Protein 9H3A (pdb70)

Sequence (226 aa):
QEYLNNNQLDCDNTHNSTYGNVCNSVTSCQQSSYLTFKSSSSSPEYNTPSSISSYLLNSTPSSLVAKSNNITDVTTPIITDTMMVTVPVTCSSCSSGGRYQHNATTYNLKKTGETYFSIANNTYQSSLTTCQALMAQNPYDAKNLFAGDDLHVPLRCACPTKKKQSDAGFKYLLTYLVSQGESPDSIAEIFGVDTQSSVLDANELDSKSVVVFYFTPLLVPLKTEPPARLQIAASHHHHHH

Nearest PDB structures (foldseek):
  7au7-assembly1_A  TM=8.595E-01  e=2.938E-20  Medicago truncatula
  7bax-assembly1_A  TM=8.567E-01  e=7.363E-19  Lotus japonicus
  4ebz-assembly1_A  TM=8.020E-01  e=1.952E-11  Arabidopsis thaliana
  6xwe-assembly1_A  TM=8.289E-01  e=8.842E-10  Medicago truncatula
  5ls2-assembly1_A  TM=7.664E-01  e=4.290E-10  Lotus japonicus

B-factor: mean 32.07, std 10.49, range [16.73, 117.47]

Organism: Lotus japonicus (NCBI:txid34305)

Structure (mmCIF, N/CA/C/O backbone):
data_9H3A
#
_entry.id   9H3A
#
_cell.length_a   80.750
_cell.length_b   45.550
_cell.length_c   75.560
_cell.angle_alpha   90.000
_cell.angle_beta   102.261
_cell.angle_gamma   90.000
#
_symmetry.space_group_name_H-M   'C 1 2 1'
#
loop_
_entity.id
_entity.type
_entity.pdbx_description
1 polymer 'LysM type receptor kinase'
2 branched 2-acetamido-2-deoxy-beta-D-glucopyranose-(1-4)-2-acetamido-2-deoxy-beta-D-glucopyranose-(1-4)-2-acetamido-2-deoxy-beta-D-glucopyranose-(1-4)-2-acetamido-2-deoxy-beta-D-glucopyranose-(1-4)-2-acetamido-2-deoxy-beta-D-glucopyranose-(1-4)-2-acetamido-2-deoxy-beta-D-glucopyranose-(1-4)-2-acetamido-2-deoxy-beta-D-glucopyranose-(1-4)-2-acetamido-2-deoxy-beta-D-glucopyranose
3 branched 2-acetamido-2-deoxy-beta-D-glucopyranose-(1-4)-2-acetamido-2-deoxy-beta-D-glucopyranose
4 non-polymer GLYCEROL
5 non-polymer 2-acetamido-2-deoxy-beta-D-glucopyranose
6 water water
#
loop_
_atom_site.group_PDB
_atom_site.id
_atom_site.type_symbol
_atom_site.label_atom_id
_atom_site.label_alt_id
_atom_site.label_comp_id
_atom_site.label_asym_id
_atom_site.label_entity_id
_atom_site.label_seq_id
_atom_site.pdbx_PDB_ins_code
_atom_site.Cartn_x
_atom_site.Cartn_y
_atom_site.Cartn_z
_atom_site.occupancy
_atom_site.B_iso_or_equiv
_atom_site.auth_seq_id
_atom_site.auth_comp_id
_atom_site.auth_asym_id
_atom_site.auth_atom_id
_atom_site.pdbx_PDB_model_num
ATOM 15 N N . GLN A 1 2 ? -10.43274 17.94803 6.45853 1.000 21.71640 34 GLN A N 1
ATOM 16 C CA . GLN A 1 2 ? -9.01866 17.86384 6.81432 1.000 20.17919 34 GLN A CA 1
ATOM 17 C C . GLN A 1 2 ? -8.38963 16.78029 5.96448 1.000 21.28826 34 GLN A C 1
ATOM 18 O O . GLN A 1 2 ? -8.97191 15.75146 5.64023 1.000 23.43894 34 GLN A O 1
ATOM 33 N N . GLU A 1 3 ? -7.09005 16.95532 5.72358 1.000 19.91845 35 GLU A N 1
ATOM 34 C CA . GLU A 1 3 ? -6.32683 15.97345 4.96228 1.000 20.96173 35 GLU A CA 1
ATOM 35 C C . GLU A 1 3 ? -6.25449 14.66189 5.71028 1.000 19.58053 35 GLU A C 1
ATOM 36 O O . GLU A 1 3 ? -6.00889 14.65912 6.90182 1.000 21.80525 35 GLU A O 1
ATOM 48 N N . TYR A 1 4 ? -6.35415 13.54760 5.04127 1.000 19.95055 36 TYR A N 1
ATOM 49 C CA . TYR A 1 4 ? -6.17039 12.22005 5.58576 1.000 19.87907 36 TYR A CA 1
ATOM 50 C C . TYR A 1 4 ? -4.68767 11.92769 5.79520 1.000 19.01421 36 TYR A C 1
ATOM 51 O O . TYR A 1 4 ? -3.86599 12.17365 4.92671 1.000 20.77765 36 TYR A O 1
ATOM 69 N N . LEU A 1 5 ? -4.34947 11.32138 6.94210 1.000 18.90233 37 LEU A N 1
ATOM 70 C CA . LEU A 1 5 ? -2.94952 11.04824 7.22485 1.000 19.25360 37 LEU A CA 1
ATOM 71 C C . LEU A 1 5 ? -2.32679 10.10403 6.23559 1.000 19.47187 37 LEU A C 1
ATOM 72 O O . LEU A 1 5 ? -1.10590 10.18423 6.04542 1.000 20.30261 37 LEU A O 1
ATOM 88 N N . ASN A 1 6 ? -3.10190 9.18960 5.64095 1.000 20.24857 38 ASN A N 1
ATOM 89 C CA . ASN A 1 6 ? -2.61753 8.35687 4.56341 1.000 20.60573 38 ASN A CA 1
ATOM 90 C C . ASN A 1 6 ? -1.36603 7.57419 4.90254 1.000 19.88943 38 ASN A C 1
ATOM 91 O O . ASN A 1 6 ? -0.51579 7.32639 4.05058 1.000 22.05328 38 ASN A O 1
ATOM 102 N N . ASN A 1 7 ? -1.27062 7.10517 6.15351 1.000 19.26212 39 ASN A N 1
ATOM 103 C CA . ASN A 1 7 ? -0.11128 6.35695 6.67409 1.000 19.93240 39 ASN A CA 1
ATOM 104 C C . ASN A 1 7 ? 1.20872 7.11801 6.72007 1.000 19.48127 39 ASN A C 1
ATOM 105 O O . ASN A 1 7 ? 2.27394 6.50140 7.02345 1.000 21.43193 39 ASN A O 1
ATOM 116 N N . ASN A 1 8 ? 1.17471 8.42696 6.52061 1.000 19.82444 40 ASN A N 1
ATOM 117 C CA . ASN A 1 8 ? 2.42518 9.19456 6.65841 1.000 19.83141 40 ASN A CA 1
ATOM 118 C C . ASN A 1 8 ? 2.98635 9.08618 8.09623 1.000 18.66349 40 ASN A C 1
ATOM 119 O O . ASN A 1 8 ? 4.18897 9.28169 8.29258 1.000 21.07239 40 ASN A O 1
ATOM 130 N N . GLN A 1 9 ? 2.11858 8.83816 9.10323 1.000 19.97851 41 GLN A N 1
ATOM 131 C CA . GLN A 1 9 ? 2.58838 8.77934 10.46463 1.000 19.67821 41 GLN A CA 1
ATOM 132 C C . GLN A 1 9 ? 3.36592 7.51977 10.77184 1.000 20.08103 41 GLN A C 1
ATOM 133 O O . GLN A 1 9 ? 3.89253 7.39903 11.87493 1.000 20.60801 41 GLN A O 1
ATOM 147 N N . LEU A 1 10 ? 3.46844 6.55130 9.86829 1.000 20.10990 42 LEU A N 1
ATOM 148 C CA . LEU A 1 10 ? 4.26301 5.35692 10.14876 1.000 20.79201 42 LEU A CA 1
ATOM 149 C C . LEU A 1 10 ? 5.75708 5.53646 9.87063 1.000 22.65323 42 LEU A C 1
ATOM 150 O O . LEU A 1 10 ? 6.54940 4.63294 10.20456 1.000 22.97081 42 LEU A O 1
ATOM 166 N N . ASP A 1 11 ? 6.12161 6.62763 9.20853 1.000 22.18472 43 ASP A N 1
ATOM 167 C CA . ASP A 1 11 ? 7.52088 6.83535 8.83213 1.000 22.56756 43 ASP A CA 1
ATOM 168 C C . ASP A 1 11 ? 7.90694 8.12776 9.50219 1.000 22.57469 43 ASP A C 1
ATOM 169 O O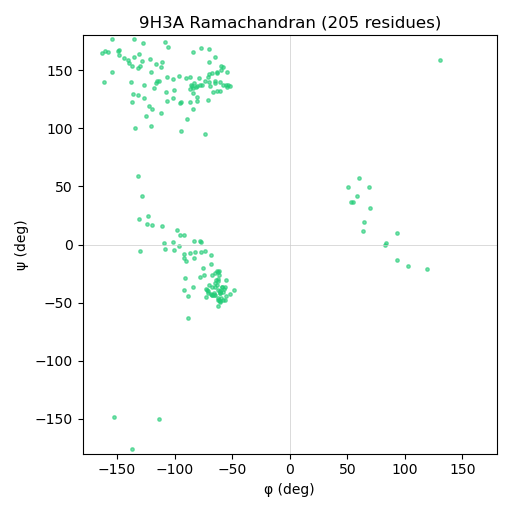 . ASP A 1 11 ? 7.47603 9.21440 9.10168 1.000 22.63344 43 ASP A O 1
ATOM 178 N N . CYS A 1 12 ? 8.64380 8.01779 10.62206 1.000 22.00971 44 CYS A N 1
ATOM 179 C CA . CYS A 1 12 ? 8.81021 9.22458 11.37866 1.000 23.01052 44 CYS A CA 1
ATOM 180 C C . CYS A 1 12 ? 9.83089 10.17723 10.82402 1.000 23.31785 44 CYS A C 1
ATOM 181 O O . CYS A 1 12 ? 9.97380 11.28027 11.34619 1.000 25.39396 44 CYS A O 1
ATOM 188 N N . ASP A 1 13 ? 10.42465 9.85082 9.68574 1.000 23.72999 45 ASP A N 1
ATOM 189 C CA . ASP A 1 13 ? 11.23566 10.80856 8.94168 1.000 25.09846 45 ASP A CA 1
ATOM 190 C C . ASP A 1 13 ? 10.43400 11.56836 7.91579 1.000 23.36935 45 ASP A C 1
ATOM 191 O O . ASP A 1 13 ? 10.92195 12.55553 7.35291 1.000 25.99706 45 ASP A O 1
ATOM 200 N N . ASN A 1 14 ? 9.17736 11.16202 7.71262 1.000 21.57968 46 ASN A N 1
ATOM 201 C CA . ASN A 1 14 ? 8.25366 11.86956 6.83927 1.000 20.47267 46 ASN A CA 1
ATOM 202 C C . ASN A 1 14 ? 7.79325 13.15551 7.48739 1.000 20.61863 46 ASN A C 1
ATOM 203 O O . ASN A 1 14 ? 7.56693 13.19906 8.69529 1.000 20.96451 46 ASN A O 1
ATOM 214 N N . THR A 1 15 ? 7.66750 14.21782 6.71948 1.000 21.29320 47 THR A N 1
ATOM 215 C CA . THR A 1 15 ? 7.35805 15.56236 7.15340 1.000 21.95795 47 THR A CA 1
ATOM 216 C C . THR A 1 15 ? 6.10392 16.08816 6.43877 1.000 20.54701 47 THR A C 1
ATOM 217 O O . THR A 1 15 ? 5.90291 17.30655 6.38226 1.000 22.49643 47 THR A O 1
ATOM 228 N N . HIS A 1 16 ? 5.23115 15.20857 5.96925 1.000 20.85720 48 HIS A N 1
ATOM 229 C CA . HIS A 1 16 ? 4.00249 15.66027 5.38572 1.000 20.75507 48 HIS A CA 1
ATOM 230 C C . HIS A 1 16 ? 3.18536 16.50335 6.36736 1.000 19.81864 48 HIS A C 1
ATOM 231 O O . HIS A 1 16 ? 3.13313 16.22014 7.57532 1.000 19.98062 48 HIS A O 1
ATOM 245 N N . ASN A 1 17 ? 2.62322 17.59420 5.87901 1.000 22.34618 49 ASN A N 1
ATOM 246 C CA . ASN A 1 17 ? 1.96096 18.56882 6.73560 1.000 22.44029 49 ASN A CA 1
ATOM 247 C C . ASN A 1 17 ? 0.86519 17.96435 7.59473 1.000 20.02815 49 ASN A C 1
ATOM 248 O O . ASN A 1 17 ? 0.66831 18.38011 8.74973 1.000 21.10777 49 ASN A O 1
ATOM 258 N N . SER A 1 18 ? 0.20691 16.92701 7.11491 1.000 20.34324 50 SER A N 1
ATOM 259 C CA . SER A 1 18 ? -0.88941 16.33476 7.86323 1.000 19.65261 50 SER A CA 1
ATOM 260 C C . SER A 1 18 ? -0.41876 15.75261 9.16049 1.000 18.02523 50 SER A C 1
ATOM 261 O O . SER A 1 18 ? -1.15961 15.72033 10.15046 1.000 19.98214 50 SER A O 1
ATOM 269 N N . THR A 1 19 ? 0.81017 15.27855 9.20679 1.000 18.95494 51 THR A N 1
ATOM 270 C CA . THR A 1 19 ? 1.31060 14.64598 10.40371 1.000 19.01257 51 THR A CA 1
ATOM 271 C C . THR A 1 19 ? 1.49845 15.59284 11.55933 1.000 19.48041 51 THR A C 1
ATOM 272 O O . THR A 1 19 ? 1.58659 15.16647 12.72159 1.000 20.61307 51 THR A O 1
ATOM 283 N N . TYR A 1 20 ? 1.52284 16.88778 11.30405 1.000 19.74766 52 TYR A N 1
ATOM 284 C CA . TYR A 1 20 ? 1.70606 17.83934 12.38552 1.000 20.63124 52 TYR A CA 1
ATOM 285 C C . TYR A 1 20 ? 0.38591 18.22109 13.06661 1.000 19.12570 52 TYR A C 1
ATOM 286 O O . TYR A 1 20 ? 0.45333 18.93693 14.07026 1.000 21.34149 52 TYR A O 1
ATOM 304 N N . GLY A 1 21 ? -0.74235 17.78085 12.50631 1.000 20.02566 53 GLY A N 1
ATOM 305 C CA . GLY A 1 21 ? -2.06237 17.95614 13.08358 1.000 19.92648 53 GLY A CA 1
ATOM 306 C C . GLY A 1 21 ? -3.04825 18.50295 12.09546 1.000 19.66007 53 GLY A C 1
ATOM 307 O O . GLY A 1 21 ? -2.71059 19.04877 11.03878 1.000 21.21234 53 GLY A O 1
ATOM 311 N N . ASN A 1 22 ? -4.31283 18.29316 12.38917 1.000 19.91200 54 ASN A N 1
ATOM 312 C CA . ASN A 1 22 ? -5.36659 18.97764 11.66238 1.000 21.09799 54 ASN A CA 1
ATOM 313 C C . ASN A 1 22 ? -5.14265 20.48557 11.71460 1.000 22.10734 54 ASN A C 1
ATOM 314 O O . ASN A 1 22 ? -4.57336 21.01786 12.66799 1.000 22.36837 54 ASN A O 1
ATOM 325 N N . VAL A 1 23 ? -5.56840 21.16131 10.65797 1.000 21.77820 55 VAL A N 1
ATOM 326 C CA . VAL A 1 23 ? -5.29980 22.58417 10.49640 1.000 24.17638 55 VAL A CA 1
ATOM 327 C C . VAL A 1 23 ? -6.44815 23.37182 11.12978 1.000 22.55883 55 VAL A C 1
ATOM 328 O O . VAL A 1 23 ? -7.64692 23.03061 10.97262 1.000 22.64491 55 VAL A O 1
ATOM 341 N N . CYS A 1 24 ? -6.10942 24.48908 11.73860 1.000 25.24610 56 CYS A N 1
ATOM 342 C CA . CYS A 1 24 ? -7.12002 25.38493 12.30571 1.000 26.86692 56 CYS A CA 1
ATOM 343 C C . CYS A 1 24 ? -7.84393 26.13092 11.18240 1.000 28.34191 56 CYS A C 1
ATOM 344 O O . CYS A 1 24 ? -7.36114 27.15817 10.69338 1.000 32.41483 56 CYS A O 1
ATOM 351 N N . ASN A 1 25 ? -8.99439 25.59988 10.74297 1.000 27.09745 57 ASN A N 1
ATOM 352 C CA . ASN A 1 25 ? -9.70433 26.17485 9.60001 1.000 26.35889 57 ASN A CA 1
ATOM 353 C C . ASN A 1 25 ? -11.14172 26.54692 9.92450 1.000 25.41633 57 ASN A C 1
ATOM 354 O O . ASN A 1 25 ? -11.95331 26.76449 9.01253 1.000 28.60491 57 ASN A O 1
ATOM 365 N N . SER A 1 26 ? -11.45967 26.66029 11.20497 1.000 25.87516 58 SER A N 1
ATOM 366 C CA . SER A 1 26 ? -12.78858 27.04583 11.63793 1.000 27.93150 58 SER A CA 1
ATOM 367 C C . SER A 1 26 ? -12.66798 27.72952 13.00477 1.000 28.41571 58 SER A C 1
ATOM 368 O O . SER A 1 26 ? -11.65085 28.37315 13.29724 1.000 28.38895 58 SER A O 1
ATOM 376 N N . VAL A 1 27 ? -13.70141 27.56857 13.83084 1.000 29.50601 59 VAL A N 1
ATOM 377 C CA . VAL A 1 27 ? -13.76650 28.20769 15.13856 1.000 29.36611 59 VAL A CA 1
ATOM 378 C C . VAL A 1 27 ? -12.56607 27.80355 16.00961 1.000 30.19391 59 VAL A C 1
ATOM 379 O O . VAL A 1 27 ? -11.95946 26.73104 15.84434 1.000 30.13601 59 VAL A O 1
ATOM 392 N N . THR A 1 28 ? -12.20795 28.68604 16.93422 1.000 30.63930 60 THR A N 1
ATOM 393 C CA . THR A 1 28 ? -10.95650 28.44509 17.66422 1.000 31.59163 60 THR A CA 1
ATOM 394 C C . THR A 1 28 ? -11.08365 27.34739 18.71705 1.000 30.35386 60 THR A C 1
ATOM 395 O O . THR A 1 28 ? -10.06911 26.77714 19.15186 1.000 30.34642 60 THR A O 1
ATOM 406 N N . SER A 1 29 ? -12.29928 27.03485 19.16134 1.000 29.94297 61 SER A N 1
ATOM 407 C CA . SER A 1 29 ? -12.47358 25.98514 20.14213 1.000 29.08455 61 SER A CA 1
ATOM 408 C C . SER A 1 29 ? -13.87514 25.39931 20.02858 1.000 28.53425 61 SER A C 1
ATOM 409 O O . SER A 1 29 ? -14.81338 26.07985 19.61578 1.000 29.74326 61 SER A O 1
ATOM 417 N N . CYS A 1 30 ? -13.97730 24.11022 20.32738 1.000 25.77077 62 CYS A N 1
ATOM 418 C CA . CYS A 1 30 ? -15.26026 23.42770 20.25640 1.000 25.95800 62 CYS A CA 1
ATOM 419 C C . CYS A 1 30 ? -15.23411 22.15930 21.07671 1.000 24.77003 62 CYS A C 1
ATOM 420 O O . CYS A 1 30 ? -14.16632 21.67609 21.50955 1.000 25.41874 62 CYS A O 1
ATOM 427 N N . GLN A 1 31 ? -16.44042 21.63079 21.28651 1.000 25.55428 63 GLN A N 1
ATOM 428 C CA A GLN A 1 31 ? -16.58600 20.26480 21.74231 0.554 24.31816 63 GLN A CA 1
ATOM 429 C CA B GLN A 1 31 ? -16.56990 20.26326 21.75748 0.446 25.70076 63 GLN A CA 1
ATOM 430 C C . GLN A 1 31 ? -16.20935 19.30058 20.63634 1.000 24.33011 63 GLN A C 1
ATOM 431 O O . GLN A 1 31 ? -16.62200 19.48332 19.48679 1.000 24.88201 63 GLN A O 1
ATOM 458 N N . SER A 1 32 ? -15.45482 18.26323 20.97808 1.000 23.58502 64 SER A N 1
ATOM 459 C CA A SER A 1 32 ? -15.10390 17.20853 20.05260 0.648 23.02802 64 SER A CA 1
ATOM 460 C CA B SER A 1 32 ? -15.11486 17.20340 20.04243 0.352 22.75784 64 SER A CA 1
ATOM 461 C C . SER A 1 32 ? -15.10486 15.87631 20.78896 1.000 23.09165 64 SER A C 1
ATOM 462 O O . SER A 1 32 ? -15.40448 15.78776 21.99659 1.000 21.71014 64 SER A O 1
ATOM 477 N N . TYR A 1 33 ? -14.76525 14.83811 20.09659 1.000 22.81422 65 TYR A N 1
ATOM 478 C CA . TYR A 1 33 ? -14.66435 13.49109 20.61552 1.000 22.50472 65 TYR A CA 1
ATOM 479 C C . TYR A 1 33 ? -13.44864 12.75574 20.10846 1.000 19.88931 65 TYR A C 1
ATOM 480 O O . TYR A 1 33 ? -13.15004 12.82573 18.90746 1.000 21.60347 65 TYR A O 1
ATOM 498 N N . LEU A 1 34 ? -12.81381 12.00792 20.96966 1.000 20.41339 66 LEU A N 1
ATOM 499 C CA . LEU A 1 34 ? -11.85511 10.97591 20.59295 1.000 19.57599 66 LEU A CA 1
ATOM 500 C C . LEU A 1 34 ? -12.49171 9.61540 20.77646 1.000 19.15215 66 LEU A C 1
ATOM 501 O O . LEU A 1 34 ? -13.60105 9.46889 21.33507 1.000 21.47997 66 LEU A O 1
ATOM 517 N N . THR A 1 35 ? -11.81891 8.59908 20.28912 1.000 20.60652 67 THR A N 1
ATOM 518 C CA . THR A 1 35 ? -12.14887 7.21468 20.57438 1.000 20.47617 67 THR A CA 1
ATOM 519 C C . THR A 1 35 ? -10.89495 6.50667 21.05168 1.000 19.96391 67 THR A C 1
ATOM 520 O O . THR A 1 35 ? -9.76470 6.91719 20.77727 1.000 21.19516 67 THR A O 1
ATOM 531 N N . PHE A 1 36 ? -11.09330 5.40160 21.77992 1.000 21.11023 68 PHE A N 1
ATOM 532 C CA . PHE A 1 36 ? -9.99345 4.71581 22.40466 1.000 21.47438 68 PHE A CA 1
ATOM 533 C C . PHE A 1 36 ? -10.43953 3.31884 22.74277 1.000 21.61146 68 PHE A C 1
ATOM 534 O O . PHE A 1 36 ? -11.54841 3.16123 23.25057 1.000 22.52316 68 PHE A O 1
ATOM 551 N N . LYS A 1 37 ? -9.58300 2.32719 22.55726 1.000 22.44520 69 LYS A N 1
ATOM 552 C CA . LYS A 1 37 ? -9.91115 0.94107 22.89632 1.000 22.74308 69 LYS A CA 1
ATOM 553 C C . LYS A 1 37 ? -9.37667 0.61899 24.29110 1.000 22.05356 69 LYS A C 1
ATOM 554 O O . LYS A 1 37 ? -8.19696 0.76220 24.53997 1.000 21.76866 69 LYS A O 1
ATOM 573 N N . SER A 1 38 ? -10.25528 0.20752 25.20362 1.000 22.15758 70 SER A N 1
ATOM 574 C CA A SER A 1 38 ? -9.82127 -0.18140 26.53158 0.049 21.38686 70 SER A CA 1
ATOM 575 C CA B SER A 1 38 ? -9.80666 -0.16244 26.52622 0.951 21.85485 70 SER A CA 1
ATOM 576 C C . SER A 1 38 ? -8.64567 -1.14157 26.42577 1.000 21.55637 70 SER A C 1
ATOM 577 O O . SER A 1 38 ? -8.68285 -2.11736 25.67673 1.000 24.59091 70 SER A O 1
ATOM 592 N N . SER A 1 39 ? -7.63929 -0.90912 27.25191 1.000 23.72618 71 SER A N 1
ATOM 593 C CA . SER A 1 39 ? -6.45981 -1.73483 27.30613 1.000 27.13376 71 SER A CA 1
ATOM 594 C C . SER A 1 39 ? -6.20119 -2.04096 28.76207 1.000 28.11065 71 SER A C 1
ATOM 595 O O . SER A 1 39 ? -6.07774 -1.13741 29.59131 1.000 26.77263 71 SER A O 1
ATOM 603 N N . SER A 1 40 ? -6.03719 -3.31158 29.03701 1.000 30.90552 72 SER A N 1
ATOM 604 C CA A SER A 1 40 ? -5.78483 -3.76954 30.39160 0.560 31.02646 72 SER A CA 1
ATOM 605 C CA B SER A 1 40 ? -5.78628 -3.76854 30.39585 0.440 31.28826 72 SER A CA 1
ATOM 606 C C . SER A 1 40 ? -4.30726 -4.06272 30.59943 1.000 31.81909 72 SER A C 1
ATOM 607 O O . SER A 1 40 ? -3.63664 -4.57366 29.69578 1.000 33.39449 72 SER A O 1
ATOM 620 N N . PRO A 1 41 ? -3.76087 -3.78167 31.77908 1.000 30.02045 73 PRO A N 1
ATOM 621 C CA . PRO A 1 41 ? -4.44757 -3.25756 32.97277 1.000 30.60041 73 PRO A CA 1
ATOM 622 C C . PRO A 1 41 ? -4.37161 -1.74669 33.14974 1.000 29.28809 73 PRO A C 1
ATOM 623 O O . PRO A 1 41 ? -4.93288 -1.19714 34.12736 1.000 30.03718 73 PRO A O 1
ATOM 634 N N . GLU A 1 42 ? -3.68819 -1.04896 32.23559 1.000 27.62475 74 GLU A N 1
ATOM 635 C CA . GLU A 1 42 ? -3.33733 0.34875 32.47265 1.000 25.23619 74 GLU A CA 1
ATOM 636 C C . GLU A 1 42 ? -4.43522 1.32649 32.12539 1.000 23.19891 74 GLU A C 1
ATOM 637 O O . GLU A 1 42 ? -4.49098 2.42255 32.67731 1.000 24.11342 74 GLU A O 1
ATOM 649 N N . TYR A 1 43 ? -5.18811 1.05739 31.07003 1.000 23.27192 75 TYR A N 1
ATOM 650 C CA . TYR A 1 43 ? -6.12419 2.03505 30.49867 1.000 22.15755 75 TYR A CA 1
ATOM 651 C C . TYR A 1 43 ? -7.48986 1.39665 30.25900 1.000 21.93845 75 TYR A C 1
ATOM 652 O O . TYR A 1 43 ? -7.97950 1.40627 29.14063 1.000 23.52409 75 TYR A O 1
ATOM 670 N N . ASN A 1 44 ? -8.10582 0.88148 31.32866 1.000 22.71625 76 ASN A N 1
ATOM 671 C CA . ASN A 1 44 ? -9.35936 0.14615 31.21249 1.000 21.89761 76 ASN A CA 1
ATOM 672 C C . ASN A 1 44 ? -10.41954 0.61791 32.18726 1.000 21.63855 76 ASN A C 1
ATOM 673 O O . ASN A 1 44 ? -11.38725 -0.11927 32.40378 1.000 24.69560 76 ASN A O 1
ATOM 684 N N . THR A 1 45 ? -10.29363 1.84187 32.68630 1.000 23.43194 77 THR A N 1
ATOM 685 C CA . THR A 1 45 ? -11.35860 2.44917 33.48409 1.000 22.52170 77 THR A CA 1
ATOM 686 C C . THR A 1 45 ? -11.57492 3.89279 33.03056 1.000 22.55499 77 THR A C 1
ATOM 687 O O . THR A 1 45 ? -10.71236 4.48115 32.37431 1.000 22.37909 77 THR A O 1
ATOM 698 N N . PRO A 1 46 ? -12.71328 4.49450 33.35374 1.000 22.12226 78 PRO A N 1
ATOM 699 C CA . PRO A 1 46 ? -12.89650 5.92287 33.00084 1.000 22.04517 78 PRO A CA 1
ATOM 700 C C . PRO A 1 46 ? -11.80417 6.81613 33.56506 1.000 21.18332 78 PRO A C 1
ATOM 701 O O . PRO A 1 46 ? -11.34884 7.74306 32.89004 1.000 21.56027 78 PRO A O 1
ATOM 712 N N . SER A 1 47 ? -11.32569 6.51034 34.76283 1.000 21.98337 79 SER A N 1
ATOM 713 C CA . SER A 1 47 ? -10.23231 7.26167 35.40098 1.000 23.63347 79 SER A CA 1
ATOM 714 C C . SER A 1 47 ? -8.93933 7.18126 34.59201 1.000 22.75100 79 SER A C 1
ATOM 715 O O . SER A 1 47 ? -8.28332 8.20157 34.34765 1.000 22.65307 79 SER A O 1
ATOM 723 N N . SER A 1 48 ? -8.52365 5.97821 34.27607 1.000 21.39463 80 SER A N 1
ATOM 724 C CA . SER A 1 48 ? -7.20793 5.81950 33.61929 1.000 21.72790 80 SER A CA 1
ATOM 725 C C . SER A 1 48 ? -7.23775 6.27669 32.17291 1.000 20.85763 80 SER A C 1
ATOM 726 O O . SER A 1 48 ? -6.24088 6.87285 31.72255 1.000 21.83473 80 SER A O 1
ATOM 734 N N . ILE A 1 49 ? -8.33939 6.00317 31.46836 1.000 21.22398 81 ILE A N 1
ATOM 735 C CA . ILE A 1 49 ? -8.46880 6.52029 30.10674 1.000 20.40807 81 ILE A CA 1
ATOM 736 C C . ILE A 1 49 ? -8.52389 8.03972 30.11449 1.000 21.78866 81 ILE A C 1
ATOM 737 O O . ILE A 1 49 ? -7.87611 8.72419 29.30004 1.000 21.85331 81 ILE A O 1
ATOM 753 N N . SER A 1 50 ? -9.28707 8.62586 31.05207 1.000 21.92365 82 SER A N 1
ATOM 754 C CA A SER A 1 50 ? -9.34219 10.07843 31.10020 0.148 21.15258 82 SER A CA 1
ATOM 755 C CA B SER A 1 50 ? -9.34470 10.07396 31.10621 0.852 21.48141 82 SER A CA 1
ATOM 756 C C . SER A 1 50 ? -7.98146 10.67438 31.45212 1.000 21.41058 82 SER A C 1
ATOM 757 O O . SER A 1 50 ? -7.67962 11.79499 31.04591 1.000 22.91014 82 SER A O 1
ATOM 772 N N . TYR A 1 51 ? -7.20869 10.00815 32.32534 1.000 21.98722 83 TYR A N 1
ATOM 773 C CA . TYR A 1 51 ? -5.88298 10.47931 32.64673 1.000 22.20595 83 TYR A CA 1
ATOM 774 C C . TYR A 1 51 ? -4.99607 10.50731 31.40920 1.000 21.91732 83 TYR A C 1
ATOM 775 O O . TYR A 1 51 ? -4.26916 11.49033 31.17374 1.000 24.27834 83 TYR A O 1
ATOM 793 N N . LEU A 1 52 ? -5.02086 9.40808 30.65129 1.000 20.76393 84 LEU A N 1
ATOM 794 C CA . LEU A 1 52 ? -4.17544 9.33927 29.46411 1.000 19.72903 84 LEU A CA 1
ATOM 795 C C . LEU A 1 52 ? -4.51301 10.42727 28.44915 1.000 20.68523 84 LEU A C 1
ATOM 796 O O . LEU A 1 52 ? -3.60252 11.07499 27.89184 1.000 22.54859 84 LEU A O 1
ATOM 812 N N . LEU A 1 53 ? -5.80715 10.67324 28.25717 1.000 21.19789 85 LEU A N 1
ATOM 813 C CA . LEU A 1 53 ? -6.31611 11.52551 27.17338 1.000 20.48866 85 LEU A CA 1
ATOM 814 C C . LEU A 1 53 ? -6.66953 12.93404 27.62356 1.000 22.58256 85 LEU A C 1
ATOM 815 O O . LEU A 1 53 ? -7.14296 13.74820 26.82094 1.000 22.23619 85 LEU A O 1
ATOM 831 N N . ASN A 1 54 ? -6.57036 13.19355 28.92615 1.000 21.70686 86 ASN A N 1
ATOM 832 C CA . ASN A 1 54 ? -6.90079 14.48201 29.49273 1.000 21.93362 86 ASN A CA 1
ATOM 833 C C . ASN A 1 54 ? -8.36750 14.83342 29.22934 1.000 24.12502 86 ASN A C 1
ATOM 834 O O . ASN A 1 54 ? -8.68562 15.89739 28.68737 1.000 26.27909 86 ASN A O 1
ATOM 845 N N . SER A 1 55 ? -9.26082 13.94715 29.68448 1.000 23.76295 87 SER A N 1
ATOM 846 C CA . SER A 1 55 ? -10.70724 14.17766 29.67758 1.000 23.38691 87 SER A CA 1
ATOM 847 C C . SER A 1 55 ? -11.11307 14.25991 31.14476 1.000 24.39573 87 SER A C 1
ATOM 848 O O . SER A 1 55 ? -10.31718 14.70542 31.98488 1.000 27.14706 87 SER A O 1
ATOM 856 N N . THR A 1 56 ? -12.33309 13.86441 31.44048 1.000 23.66805 88 THR A N 1
ATOM 857 C CA . THR A 1 56 ? -12.72821 13.64618 32.83765 1.000 25.88965 88 THR A CA 1
ATOM 858 C C . THR A 1 56 ? -13.42935 12.30055 32.93222 1.000 24.97561 88 THR A C 1
ATOM 859 O O . THR A 1 56 ? -14.09863 11.89606 31.98003 1.000 25.97050 88 THR A O 1
ATOM 870 N N . PRO A 1 57 ? -13.37705 11.62815 34.08784 1.000 24.62366 89 PRO A N 1
ATOM 871 C CA . PRO A 1 57 ? -14.07690 10.34381 34.20067 1.000 25.37178 89 PRO A CA 1
ATOM 872 C C . PRO A 1 57 ? -15.57829 10.49293 34.04034 1.000 25.39154 89 PRO A C 1
ATOM 873 O O . PRO A 1 57 ? -16.22138 9.61231 33.43358 1.000 25.28300 89 PRO A O 1
ATOM 884 N N . SER A 1 58 ? -16.13668 11.61611 34.51686 1.000 26.44958 90 SER A N 1
ATOM 885 C CA A SER A 1 58 ? -17.56656 11.82187 34.39961 0.355 26.51217 90 SER A CA 1
ATOM 886 C CA B SER A 1 58 ? -17.57035 11.81957 34.39636 0.645 27.22068 90 SER A CA 1
ATOM 887 C C . SER A 1 58 ? -17.98147 11.94136 32.93401 1.000 25.31731 90 SER A C 1
ATOM 888 O O . SER A 1 58 ? -19.03100 11.40109 32.51818 1.000 28.32769 90 SER A O 1
ATOM 901 N N . LEU A 1 59 ? -17.16513 12.64136 32.10581 1.000 24.67940 91 LEU A N 1
ATOM 902 C CA . LEU A 1 59 ? -17.54896 12.82195 30.71312 1.000 24.74559 91 LEU A CA 1
ATOM 903 C C . LEU A 1 59 ? -17.42222 11.49457 29.96333 1.000 23.89631 91 LEU A C 1
ATOM 904 O O . LEU A 1 59 ? -18.27918 11.15397 29.12365 1.000 25.53560 91 LEU A O 1
ATOM 920 N N . VAL A 1 60 ? -16.37010 10.73727 30.25417 1.000 23.64762 92 VAL A N 1
ATOM 921 C CA . VAL A 1 60 ? -16.22255 9.39839 29.68147 1.000 24.39999 92 VAL A CA 1
ATOM 922 C C 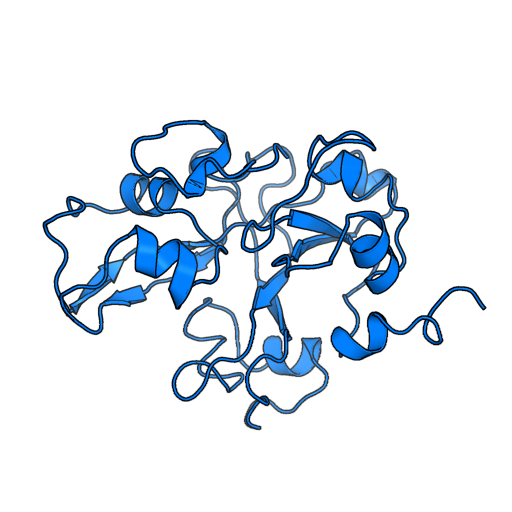. VAL A 1 60 ? -17.40161 8.53124 30.07567 1.000 24.99869 92 VAL A C 1
ATOM 923 O O . VAL A 1 60 ? -17.95179 7.76721 29.26801 1.000 25.96761 92 VAL A O 1
ATOM 936 N N . ALA A 1 61 ? -17.75170 8.57455 31.35701 1.000 24.61025 93 ALA A N 1
ATOM 937 C CA . ALA A 1 61 ? -18.82533 7.71823 31.85064 1.000 25.41660 93 ALA A CA 1
ATOM 938 C C . ALA A 1 61 ? -20.14102 8.05340 31.16247 1.000 27.05489 93 ALA A C 1
ATOM 939 O O . ALA A 1 61 ? -20.82103 7.16330 30.67088 1.000 27.80828 93 ALA A O 1
ATOM 946 N N . LYS A 1 62 ? -20.46274 9.33024 31.05426 1.000 27.70381 94 LYS A N 1
ATOM 947 C CA . LYS A 1 62 ? -21.71339 9.73936 30.41295 1.000 29.21317 94 LYS A CA 1
ATOM 948 C C . LYS A 1 62 ? -21.74767 9.41598 28.93659 1.000 27.29422 94 LYS A C 1
AT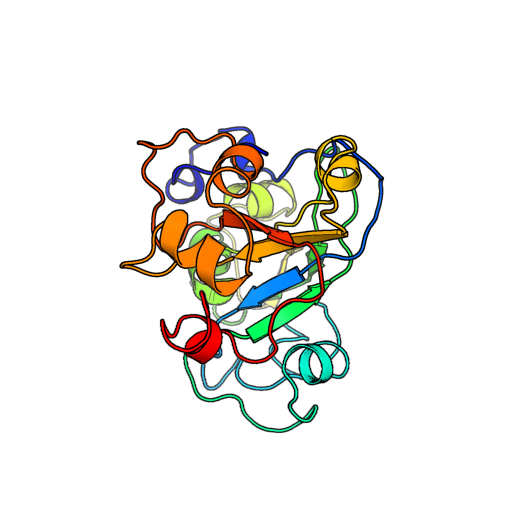OM 949 O O . LYS A 1 62 ? -22.77186 8.96799 28.43214 1.000 29.16223 94 LYS A O 1
ATOM 968 N N . SER A 1 63 ? -20.62365 9.64547 28.23294 1.000 26.77287 95 SER A N 1
ATOM 969 C CA . SER A 1 63 ? -20.58771 9.42125 26.80591 1.000 25.05259 95 SER A CA 1
ATOM 970 C C . SER A 1 63 ? -20.78174 7.95740 26.47254 1.000 25.45769 95 SER A C 1
ATOM 971 O O . SER A 1 63 ? -21.22846 7.66182 25.34467 1.000 27.57185 95 SER A O 1
ATOM 979 N N . ASN A 1 64 ? -20.46496 7.05242 27.41015 1.000 25.01354 96 ASN A N 1
ATOM 980 C CA . ASN A 1 64 ? -20.53489 5.61217 27.20621 1.000 25.26496 96 ASN A CA 1
ATOM 981 C C . ASN A 1 64 ? -21.64706 4.93441 27.96472 1.000 26.11234 96 ASN A C 1
ATOM 982 O O . ASN A 1 64 ? -21.75827 3.69726 27.91022 1.000 26.52573 96 ASN A O 1
ATOM 993 N N . ASN A 1 65 ? -22.42260 5.71006 28.69288 1.000 27.37231 97 ASN A N 1
ATOM 994 C CA . ASN A 1 65 ? -23.53424 5.16897 29.48796 1.000 28.38298 97 ASN A CA 1
ATOM 995 C C . ASN A 1 65 ? -23.06630 4.12092 30.50362 1.000 27.46055 97 ASN A C 1
ATOM 996 O O . ASN A 1 65 ? -23.67438 3.05969 30.65675 1.000 27.69106 97 ASN A O 1
ATOM 1005 N N . ILE A 1 66 ? -21.92042 4.40281 31.16210 1.000 24.97195 98 ILE A N 1
ATOM 1006 C CA . ILE A 1 66 ? -21.37668 3.53618 32.19199 1.000 26.28875 98 ILE A CA 1
ATOM 1007 C C . ILE A 1 66 ? -21.12527 4.36711 33.44320 1.000 26.76128 98 ILE A C 1
ATOM 1008 O O . ILE A 1 66 ? -21.24329 5.58879 33.43158 1.000 29.31097 98 ILE A O 1
ATOM 1024 N N . THR A 1 67 ? -20.75044 3.70231 34.51933 1.000 27.91804 99 THR A N 1
ATOM 1025 C CA . THR A 1 67 ? -20.38174 4.51209 35.68342 1.000 28.43364 99 THR A CA 1
ATOM 1026 C C . THR A 1 67 ? -18.92399 4.96387 35.58891 1.000 26.15153 99 THR A C 1
ATOM 1027 O O . THR A 1 67 ? -18.11891 4.48428 34.75716 1.000 27.24393 99 THR A O 1
ATOM 1038 N N . ASP A 1 68 ? -18.58829 5.92634 36.42418 1.000 26.11405 100 ASP A N 1
ATOM 1039 C CA . ASP A 1 68 ? -17.23288 6.48709 36.35232 1.000 26.10422 100 ASP A CA 1
ATOM 1040 C C . ASP A 1 68 ? -16.17745 5.59277 36.97458 1.000 25.65853 100 ASP A C 1
ATOM 1041 O O . ASP A 1 68 ? -14.97886 5.94150 36.89799 1.000 26.86040 100 ASP A O 1
ATOM 1050 N N . VAL A 1 69 ? -16.55474 4.40777 37.46561 1.000 25.53655 101 VAL A N 1
ATOM 1051 C CA . VAL A 1 69 ? -15.57570 3.52660 38.07400 1.000 26.23465 101 VAL A CA 1
ATOM 1052 C C . VAL A 1 69 ? -15.59934 2.10321 37.57812 1.000 29.84763 101 VAL A C 1
ATOM 1053 O O . VAL A 1 69 ? -14.66088 1.34398 37.85344 1.000 32.19026 101 VAL A O 1
ATOM 1066 N N . THR A 1 70 ? -16.53644 1.76552 36.75698 1.000 31.36563 102 THR A N 1
ATOM 1067 C CA A THR A 1 70 ? -16.55482 0.35176 36.38166 0.569 32.02068 102 THR A CA 1
ATOM 1068 C CA B THR A 1 70 ? -16.56804 0.35139 36.37520 0.431 32.88420 102 THR A CA 1
ATOM 1069 C C . THR A 1 70 ? -15.51674 0.04675 35.29417 1.000 30.57479 102 THR A C 1
ATOM 1070 O O . THR A 1 70 ? -15.28657 0.86501 34.36692 1.000 29.51658 102 THR A O 1
ATOM 1089 N N . PRO A 1 71 ? -14.86008 -1.10806 35.39699 1.000 31.32806 103 PRO A N 1
ATOM 1090 C CA . PRO A 1 71 ? -13.89600 -1.49930 34.38143 1.000 30.05371 103 PRO A CA 1
ATOM 1091 C C . PRO A 1 71 ? -14.59529 -1.68262 33.05744 1.000 27.61683 103 PRO A C 1
ATOM 1092 O O . PRO A 1 71 ? -15.74752 -2.09201 32.96589 1.000 29.03588 103 PRO A O 1
ATOM 1103 N N . ILE A 1 72 ? -13.84305 -1.39036 32.00565 1.000 25.36301 104 ILE A N 1
ATOM 1104 C CA . ILE A 1 72 ? -14.26096 -1.49211 30.61630 1.000 24.80636 104 ILE A CA 1
ATOM 1105 C C . ILE A 1 72 ? -13.55798 -2.71519 30.03743 1.000 25.16649 104 ILE A C 1
ATOM 1106 O O . ILE A 1 72 ? -12.31598 -2.81222 30.10487 1.000 26.09790 104 ILE A O 1
ATOM 1122 N N . ILE A 1 73 ? -14.35303 -3.65362 29.50587 1.000 26.81682 105 ILE A N 1
ATOM 1123 C CA . ILE A 1 73 ? -13.79852 -4.87783 28.93992 1.000 28.57369 105 ILE A CA 1
ATOM 1124 C C . ILE A 1 73 ? -12.74607 -4.55594 27.88915 1.000 26.91990 105 ILE A C 1
ATOM 1125 O O . ILE A 1 73 ? -12.91238 -3.68067 27.02326 1.000 27.15736 105 ILE A O 1
ATOM 1141 N N . THR A 1 74 ? -11.63643 -5.28269 27.95827 1.000 28.80970 106 THR A N 1
ATOM 1142 C CA . THR A 1 74 ? -10.53327 -5.00299 27.05589 1.000 29.83799 106 THR A CA 1
ATOM 1143 C C . THR A 1 74 ? -10.99557 -5.01887 25.60695 1.000 29.00371 106 THR A C 1
ATOM 1144 O O . THR A 1 74 ? -11.78222 -5.88412 25.21047 1.000 29.63185 106 THR A O 1
ATOM 1155 N N . ASP A 1 75 ? -10.51647 -4.03350 24.83324 1.000 27.24280 107 ASP A N 1
ATOM 1156 C CA . ASP A 1 75 ? -10.72449 -3.86797 23.39864 1.000 28.59928 107 ASP A CA 1
ATOM 1157 C C . ASP A 1 75 ? -12.06188 -3.19537 23.09167 1.000 27.70722 107 ASP A C 1
ATOM 1158 O O . ASP A 1 75 ? -12.38026 -2.97547 21.89481 1.000 29.69803 107 ASP A O 1
ATOM 1167 N N . THR A 1 76 ? -12.84585 -2.85815 24.09089 1.000 26.98181 108 THR A N 1
ATOM 1168 C CA . THR A 1 76 ? -14.05767 -2.08834 23.84697 1.000 25.09605 108 THR A CA 1
ATOM 1169 C C . THR A 1 76 ? -13.64858 -0.68029 23.46501 1.000 25.43430 108 THR A C 1
ATOM 1170 O O . THR A 1 76 ? -12.86365 -0.01244 24.17006 1.000 25.89615 108 THR A O 1
ATOM 1181 N N . MET A 1 77 ? -14.12767 -0.23554 22.29495 1.000 25.72479 109 MET A N 1
ATOM 1182 C CA A MET A 1 77 ? -13.88874 1.12802 21.86382 0.443 27.21809 109 MET A CA 1
ATOM 1183 C CA B MET A 1 77 ? -13.88133 1.13227 21.86153 0.557 26.18452 109 MET A CA 1
ATOM 1184 C C . MET A 1 77 ? -14.88966 2.05784 22.54463 1.000 26.14442 109 MET A C 1
ATOM 1185 O O . MET A 1 77 ? -16.10411 1.88602 22.39733 1.000 31.42865 109 MET A O 1
ATOM 1210 N N . VAL A 1 78 ? -14.38571 3.04371 23.28120 1.000 22.95526 110 VAL A N 1
ATOM 1211 C CA . VAL A 1 78 ? -15.18196 4.03210 24.01654 1.000 22.87423 110 VAL A CA 1
ATOM 1212 C C . VAL A 1 78 ? -15.00851 5.41807 23.36370 1.000 22.48967 110 VAL A C 1
ATOM 1213 O O . VAL A 1 78 ? -13.98281 5.74223 22.74498 1.000 22.29570 110 VAL A O 1
ATOM 1226 N N . THR A 1 79 ? -16.01185 6.24532 23.50851 1.000 22.43595 111 THR A N 1
ATOM 1227 C CA . THR A 1 79 ? -15.95123 7.66914 23.17770 1.000 21.47371 111 THR A CA 1
ATOM 1228 C C . THR A 1 79 ? -15.42638 8.49855 24.31426 1.000 21.41654 111 THR A C 1
ATOM 1229 O O . THR A 1 79 ? -15.67861 8.22570 25.48659 1.000 22.56853 111 THR A O 1
ATOM 1240 N N . VAL A 1 80 ? -14.67990 9.52573 23.98008 1.000 21.13125 112 VAL A N 1
ATOM 1241 C CA . VAL A 1 80 ? -13.98388 10.32628 24.98897 1.000 21.14811 112 VAL A CA 1
ATOM 1242 C C . VAL A 1 80 ? -14.20875 11.79929 24.65162 1.000 21.05147 112 VAL A C 1
ATOM 1243 O O . VAL A 1 80 ? -13.59738 12.33122 23.70388 1.000 21.85507 112 VAL A O 1
ATOM 1256 N N . PRO A 1 81 ? -15.13032 12.48323 25.31691 1.000 22.58331 113 PRO A N 1
ATOM 1257 C CA . PRO A 1 81 ? -15.34869 13.91033 25.01874 1.000 22.60881 113 PRO A CA 1
ATOM 1258 C C . PRO A 1 81 ? -14.15741 14.75050 25.40263 1.000 22.04020 113 PRO A C 1
ATOM 1259 O O . PRO A 1 81 ? -13.61679 14.61268 26.50305 1.000 23.68454 113 PRO A O 1
ATOM 1270 N N . VAL A 1 82 ? -13.71755 15.61026 24.47262 1.000 21.93227 114 VAL A N 1
ATOM 1271 C CA . VAL A 1 82 ? -12.61045 16.52213 24.71666 1.000 21.80748 114 VAL A CA 1
ATOM 1272 C C . VAL A 1 82 ? -12.89994 17.87020 24.10737 1.000 23.60103 114 VAL A C 1
ATOM 1273 O O . VAL A 1 82 ? -13.63748 17.98328 23.13618 1.000 24.35308 114 VAL A O 1
ATOM 1286 N N . THR A 1 83 ? -12.26060 18.90048 24.64941 1.000 24.69284 115 THR A N 1
ATOM 1287 C CA . THR A 1 83 ? -12.26189 20.20662 24.01263 1.000 24.99087 115 THR A CA 1
ATOM 1288 C C . THR A 1 83 ? -11.16326 20.21324 22.96960 1.000 24.30774 115 THR A C 1
ATOM 1289 O O . THR A 1 83 ? -10.02845 19.81632 23.26146 1.000 26.67069 115 THR A O 1
ATOM 1300 N N . CYS A 1 84 ? -11.49648 20.63162 21.75145 1.000 24.67346 116 CYS A N 1
ATOM 1301 C CA . CYS A 1 84 ? -10.50087 20.80130 20.69458 1.000 24.37477 116 CYS A CA 1
ATOM 1302 C C . CYS A 1 84 ? -10.29537 22.29461 20.48733 1.000 23.94998 116 CYS A C 1
ATOM 1303 O O . CYS A 1 84 ? -11.26754 23.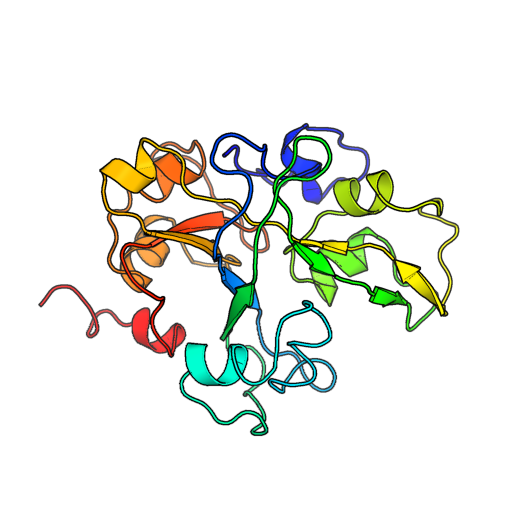06035 20.40038 1.000 26.52117 116 CYS A O 1
ATOM 1310 N N . SER A 1 85 ? -9.02372 22.72191 20.45493 1.000 23.63762 117 SER A N 1
ATOM 1311 C CA A SER A 1 85 ? -8.76723 24.13628 20.24638 0.645 25.25376 117 SER A CA 1
ATOM 1312 C CA B SER A 1 85 ? -8.68284 24.13345 20.36074 0.355 24.28303 117 SER A CA 1
ATOM 1313 C C . SER A 1 85 ? -7.54498 24.31376 19.36321 1.000 25.50945 117 SER A C 1
ATOM 1314 O O . SER A 1 85 ? -6.74568 23.40115 19.14491 1.000 25.54820 117 SER A O 1
ATOM 1329 N N . CYS A 1 86 ? -7.42424 25.54077 18.85388 1.000 26.88220 118 CYS A N 1
ATOM 1330 C CA . CYS A 1 86 ? -6.32434 25.88502 17.96649 1.000 28.05675 118 CYS A CA 1
ATOM 1331 C C . CYS A 1 86 ? -5.10982 26.31678 18.76657 1.000 27.99244 118 CYS A C 1
ATOM 1332 O O . CYS A 1 86 ? -5.19647 27.16755 19.65405 1.000 29.28913 118 CYS A O 1
ATOM 1339 N N . SER A 1 87 ? -3.95458 25.77058 18.37919 1.000 27.46081 119 SER A N 1
ATOM 1340 C CA A SER A 1 87 ? -2.65941 26.16138 18.89533 0.411 29.25321 119 SER A CA 1
ATOM 1341 C CA B SER A 1 87 ? -2.65212 26.15085 18.90602 0.589 30.41306 119 SER A CA 1
ATOM 1342 C C . SER A 1 87 ? -1.69265 26.08323 17.72289 1.000 30.37580 119 SER A C 1
ATOM 1343 O O . SER A 1 87 ? -1.65248 25.06564 17.03497 1.000 28.80530 119 SER A O 1
ATOM 1356 N N . GLY A 1 88 ? -0.93873 27.15426 17.49067 1.000 32.41866 120 GLY A N 1
ATOM 1357 C CA . GLY A 1 88 ? 0.08017 27.13756 16.44453 1.000 32.71445 120 GLY A CA 1
ATOM 1358 C C . GLY A 1 88 ? -0.41016 26.72478 15.07552 1.000 31.83691 120 GLY A C 1
ATOM 1359 O O . GLY A 1 88 ? 0.30675 26.02981 14.32207 1.000 34.25573 120 GLY A O 1
ATOM 1363 N N . GLY A 1 89 ? -1.62455 27.12569 14.72227 1.000 28.59495 121 GLY A N 1
ATOM 1364 C CA . GLY A 1 89 ? -2.16992 26.83899 13.41468 1.000 29.82694 121 GLY A CA 1
ATOM 1365 C C . GLY A 1 89 ? -2.80469 25.46837 13.27479 1.000 26.43957 121 GLY A C 1
ATOM 1366 O O . GLY A 1 89 ? -3.33037 25.14417 12.18723 1.000 26.89086 121 GLY A O 1
ATOM 1370 N N . ARG A 1 90 ? -2.83628 24.67252 14.35785 1.000 24.57415 122 ARG A N 1
ATOM 1371 C CA . ARG A 1 90 ? -3.32411 23.32020 14.33641 1.000 24.41008 122 ARG A CA 1
ATOM 1372 C C . ARG A 1 90 ? -4.49804 23.22422 15.31615 1.000 23.52882 122 ARG A C 1
ATOM 1373 O O . ARG A 1 90 ? -4.49638 23.88874 16.36353 1.000 25.40393 122 ARG A O 1
ATOM 1394 N N . TYR A 1 91 ? -5.46025 22.35311 15.01143 1.000 21.56869 123 TYR A N 1
ATOM 1395 C CA . TYR A 1 91 ? -6.38045 21.90958 16.04847 1.000 21.08318 123 TYR A CA 1
ATOM 1396 C C . TYR A 1 91 ? -5.71082 20.77562 16.80742 1.000 20.90514 123 TYR A C 1
ATOM 1397 O O . TYR A 1 91 ? -5.14325 19.86193 16.21780 1.000 21.52536 123 TYR A O 1
ATOM 1415 N N . GLN A 1 92 ? -5.84724 20.76958 18.13725 1.000 20.35761 124 GLN A N 1
ATOM 1416 C CA . GLN A 1 92 ? -5.41113 19.63417 18.92887 1.000 21.05522 124 GLN A CA 1
ATOM 1417 C C . GLN A 1 92 ? -6.04567 19.71905 20.30220 1.000 22.26391 124 GLN A C 1
ATOM 1418 O O . GLN A 1 92 ? -6.61929 20.74639 20.69257 1.000 23.54518 124 GLN A O 1
ATOM 1432 N N . HIS A 1 93 ? -5.95982 18.58516 20.97713 1.000 20.72997 125 HIS A N 1
ATOM 1433 C CA . HIS A 1 93 ? -6.33647 18.47421 22.38227 1.000 20.35443 125 HIS A CA 1
ATOM 1434 C C . HIS A 1 93 ? -5.10896 18.03360 23.14704 1.000 21.27775 125 HIS A C 1
ATOM 1435 O O . HIS A 1 93 ? -4.61449 16.92983 22.91120 1.000 21.55668 125 HIS A O 1
ATOM 1450 N N . ASN A 1 94 ? -4.63647 18.90153 24.05713 1.000 22.28307 126 ASN A N 1
ATOM 1451 C CA . ASN A 1 94 ? -3.40840 18.62834 24.75821 1.000 22.95793 126 ASN A CA 1
ATOM 1452 C C . ASN A 1 94 ? -3.58921 17.62276 25.87972 1.000 23.02012 126 ASN A C 1
ATOM 1453 O O . ASN A 1 94 ? -4.58720 17.64221 26.61079 1.000 23.39858 126 ASN A O 1
ATOM 1463 N N . ALA A 1 95 ? -2.66876 16.70586 25.99719 1.000 22.17628 127 ALA A N 1
ATOM 1464 C CA . ALA A 1 95 ? -2.56019 15.81421 27.14587 1.000 22.88440 127 ALA A CA 1
ATOM 1465 C C . ALA A 1 95 ? -1.08691 15.77023 27.53101 1.000 21.88978 127 ALA A C 1
ATOM 1466 O O . ALA A 1 95 ? -0.20764 16.33726 26.85914 1.000 23.20630 127 ALA A O 1
ATOM 1473 N N . THR A 1 96 ? -0.77598 15.05927 28.59671 1.000 24.27734 128 THR A N 1
ATOM 1474 C CA A THR A 1 96 ? 0.60087 14.91170 29.06897 0.331 25.90365 128 THR A CA 1
ATOM 1475 C CA B THR A 1 96 ? 0.60481 14.91541 29.08237 0.669 25.52958 128 THR A CA 1
ATOM 1476 C C . THR A 1 96 ? 0.86318 13.43708 29.30762 1.000 25.81471 128 THR A C 1
ATOM 1477 O O . THR A 1 96 ? -0.00739 12.69909 29.73731 1.000 29.09763 128 THR A O 1
ATOM 1496 N N . TYR A 1 97 ? 2.05699 12.98326 29.00297 1.000 23.96873 129 TYR A N 1
ATOM 1497 C CA . TYR A 1 97 ? 2.40626 11.57419 29.14422 1.000 24.25326 129 TYR A CA 1
ATOM 1498 C C . TYR A 1 97 ? 3.78601 11.48790 29.76837 1.000 24.41670 129 TYR A C 1
ATOM 1499 O O . TYR A 1 97 ? 4.74414 12.02753 29.23402 1.000 24.95559 129 TYR A O 1
ATOM 1517 N N . ASN A 1 98 ? 3.87638 10.80660 30.90475 1.000 25.14833 130 ASN A N 1
ATOM 1518 C CA . ASN A 1 98 ? 5.14210 10.49999 31.52032 1.000 25.46930 130 ASN A CA 1
ATOM 1519 C C . ASN A 1 98 ? 5.61182 9.13595 31.09253 1.000 25.47136 130 ASN A C 1
ATOM 1520 O O . ASN A 1 98 ? 4.90874 8.14994 31.23521 1.000 26.57911 130 ASN A O 1
ATOM 1531 N N . LEU A 1 99 ? 6.81745 9.06660 30.49443 1.000 26.43060 131 LEU A N 1
ATOM 1532 C CA . LEU A 1 99 ? 7.24038 7.76365 30.02338 1.000 27.46186 131 LEU A CA 1
ATOM 1533 C C . LEU A 1 99 ? 7.42565 6.80125 31.19465 1.000 28.41078 131 LEU A C 1
ATOM 1534 O O . LEU A 1 99 ? 8.03972 7.13226 32.21706 1.000 30.67662 131 LEU A O 1
ATOM 1550 N N . LYS A 1 100 ? 6.98498 5.55900 31.00089 1.000 29.43366 132 LYS A N 1
ATOM 1551 C CA . LYS A 1 100 ? 7.02708 4.56809 32.06227 1.000 28.64944 132 LYS A CA 1
ATOM 1552 C C . LYS A 1 100 ? 8.29773 3.73967 32.04715 1.000 31.45635 132 LYS A C 1
ATOM 1553 O O . LYS A 1 100 ? 8.78199 3.33546 33.10379 1.000 34.62350 132 LYS A O 1
ATOM 1572 N N . LYS A 1 101 ? 8.75477 3.38940 30.84951 1.000 31.45364 133 LYS A N 1
ATOM 1573 C CA . LYS A 1 101 ? 9.88094 2.45867 30.70280 1.000 34.09070 133 LYS A CA 1
ATOM 1574 C C . LYS A 1 101 ? 10.82513 2.98774 29.65403 1.000 32.72200 133 LYS A C 1
ATOM 1575 O O . LYS A 1 101 ? 10.39051 3.28494 28.55542 1.000 31.46108 133 LYS A O 1
ATOM 1594 N N . THR A 1 102 ? 12.12065 3.06565 29.96001 1.000 34.01581 134 THR A N 1
ATOM 1595 C CA . THR A 1 102 ? 13.07995 3.42438 28.94016 1.000 34.53570 134 THR A CA 1
ATOM 1596 C C . THR A 1 102 ? 13.03822 2.32868 27.89400 1.000 35.15300 134 THR A C 1
ATOM 1597 O O . THR A 1 102 ? 13.00570 1.14518 28.23112 1.000 36.26944 134 THR A O 1
ATOM 1608 N N . GLY A 1 103 ? 12.95735 2.75084 26.63044 1.000 33.02490 135 GLY A N 1
ATOM 1609 C CA . GLY A 1 103 ? 12.66832 1.89449 25.48929 1.000 30.47926 135 GLY A CA 1
ATOM 1610 C C . GLY A 1 103 ? 11.41102 2.30226 24.76716 1.000 29.61233 135 GLY A C 1
ATOM 1611 O O . GLY A 1 103 ? 11.27215 2.06241 23.55495 1.000 31.04338 135 GLY A O 1
ATOM 1615 N N . GLU A 1 104 ? 10.52366 3.03331 25.42981 1.000 28.15437 136 GLU A N 1
ATOM 1616 C CA . GLU A 1 104 ? 9.41239 3.70398 24.74316 1.000 26.73532 136 GLU A CA 1
ATOM 1617 C C . GLU A 1 104 ? 9.97791 4.74183 23.78088 1.000 24.89598 136 GLU A C 1
ATOM 1618 O O . GLU A 1 104 ? 11.05398 5.33248 23.98682 1.000 27.09820 136 GLU A O 1
ATOM 1630 N N . THR A 1 105 ? 9.26712 4.91477 22.69806 1.000 24.24190 137 THR A N 1
ATOM 1631 C CA . THR A 1 105 ? 9.72633 5.77431 21.60830 1.000 24.89629 137 THR A CA 1
ATOM 1632 C C . THR A 1 105 ? 8.58639 6.71203 21.21892 1.000 22.40186 137 THR A C 1
ATOM 1633 O O . THR A 1 105 ? 7.42131 6.49219 21.57311 1.000 23.16847 137 THR A O 1
ATOM 1644 N N . TYR A 1 106 ? 8.88166 7.78104 20.47856 1.000 22.90140 138 TYR A N 1
ATOM 1645 C CA . TYR A 1 106 ? 7.79419 8.64705 20.02010 1.000 22.17449 138 TYR A CA 1
ATOM 1646 C C . TYR A 1 106 ? 6.80182 7.84474 19.20592 1.000 20.56270 138 TYR A C 1
ATOM 1647 O O . TYR A 1 106 ? 5.57853 8.04726 19.31972 1.000 22.43835 138 TYR A O 1
ATOM 1665 N N . PHE A 1 107 ? 7.28885 6.93393 18.34865 1.000 20.11140 139 PHE A N 1
ATOM 1666 C CA . PHE A 1 107 ? 6.34902 6.10733 17.58829 1.000 21.84300 139 PHE A CA 1
ATOM 1667 C C . PHE A 1 107 ? 5.54742 5.12597 18.44412 1.000 21.21532 139 PHE A C 1
ATOM 1668 O O . PHE A 1 107 ? 4.35427 4.99674 18.26302 1.000 21.41340 139 PHE A O 1
ATOM 1685 N N . SER A 1 108 ? 6.16641 4.43995 19.39541 1.000 22.93469 140 SER A N 1
ATOM 1686 C CA . SER A 1 108 ? 5.37786 3.54736 20.24968 1.000 22.60076 140 SER A CA 1
ATOM 1687 C C . SER A 1 108 ? 4.39751 4.32072 21.09283 1.000 21.56979 140 SER A C 1
ATOM 1688 O O . SER A 1 108 ? 3.26563 3.86479 21.29679 1.000 22.32202 140 SER A O 1
ATOM 1696 N N . ILE A 1 109 ? 4.76250 5.53284 21.49456 1.000 21.85194 141 ILE A N 1
ATOM 1697 C CA . ILE A 1 109 ? 3.80415 6.33334 22.27671 1.000 20.71243 141 ILE A CA 1
ATOM 1698 C C . ILE A 1 109 ? 2.63898 6.80273 21.37846 1.000 20.01714 141 ILE A C 1
ATOM 1699 O O . ILE A 1 109 ? 1.47549 6.75084 21.75858 1.000 20.62834 141 ILE A O 1
ATOM 1715 N N . ALA A 1 110 ? 2.90843 7.23060 20.16061 1.000 20.31258 142 ALA A N 1
ATOM 1716 C CA . ALA A 1 110 ? 1.85730 7.75458 19.29524 1.000 20.49988 142 ALA A CA 1
ATOM 1717 C C . ALA A 1 110 ? 0.96957 6.62365 18.78786 1.000 19.02009 142 ALA A C 1
ATOM 1718 O O . ALA A 1 110 ? -0.27149 6.73164 18.82509 1.000 19.21871 142 ALA A O 1
ATOM 1725 N N . ASN A 1 111 ? 1.57541 5.52217 18.34767 1.000 19.72121 143 ASN A N 1
ATOM 1726 C CA . ASN A 1 111 ? 0.87678 4.43668 17.65664 1.000 21.87889 143 ASN A CA 1
ATOM 1727 C C . ASN A 1 111 ? 0.31524 3.37073 18.60680 1.000 21.26548 143 ASN A C 1
ATOM 1728 O O . ASN A 1 111 ? -0.86092 2.9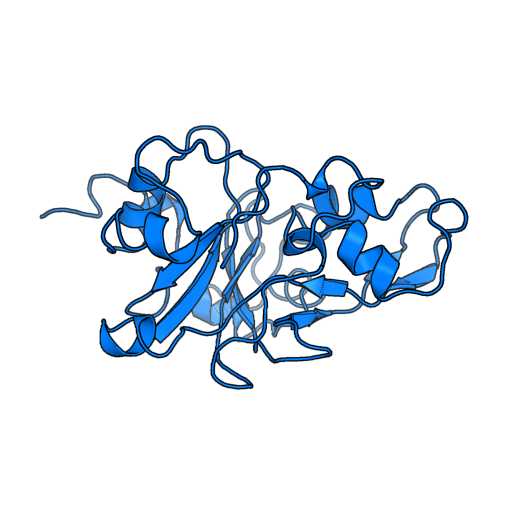6500 18.48415 1.000 22.41301 143 ASN A O 1
ATOM 1738 N N . ASN A 1 112 ? 1.10764 2.96004 19.60229 1.000 21.10954 144 ASN A N 1
ATOM 1739 C CA . ASN A 1 112 ? 0.65134 1.96070 20.54814 1.000 22.74489 144 ASN A CA 1
ATOM 1740 C C . ASN A 1 112 ? -0.07809 2.56997 21.73923 1.000 22.38447 144 ASN A C 1
ATOM 1741 O O . ASN A 1 112 ? -1.27220 2.36396 21.86834 1.000 24.38649 144 ASN A O 1
ATOM 1752 N N . THR A 1 113 ? 0.60350 3.37190 22.54983 1.000 22.07222 145 THR A N 1
ATOM 1753 C CA . THR A 1 113 ? 0.01109 3.86660 23.77842 1.000 22.15945 145 THR A CA 1
ATOM 1754 C C . THR A 1 113 ? -1.18901 4.71708 23.48374 1.000 20.32008 145 THR A C 1
ATOM 1755 O O . THR A 1 113 ? -2.28317 4.52621 24.05858 1.000 20.03432 145 THR A O 1
ATOM 1766 N N . TYR A 1 114 ? -1.06702 5.65476 22.55359 1.000 19.08462 146 TYR A N 1
ATOM 1767 C CA . TYR A 1 114 ? -2.16320 6.55363 22.21554 1.000 20.34685 146 TYR A CA 1
ATOM 1768 C C . TYR A 1 114 ? -2.97424 6.05294 21.01522 1.000 20.89245 146 TYR A C 1
ATOM 1769 O O . TYR A 1 114 ? -3.90679 6.74842 20.59444 1.000 20.35951 146 TYR A O 1
ATOM 1787 N N . GLN A 1 115 ? -2.68124 4.80678 20.56156 1.000 20.50537 147 GLN A N 1
ATOM 1788 C CA . GLN A 1 115 ? -3.54588 4.16281 19.57178 1.000 19.01020 147 GLN A CA 1
ATOM 1789 C C . GLN A 1 115 ? -3.75959 4.99302 18.32002 1.000 18.43674 147 GLN A C 1
ATOM 1790 O O . GLN A 1 115 ? -4.80035 4.90425 17.66062 1.000 20.74016 147 GLN A O 1
ATOM 1804 N N A SER A 1 116 ? -2.71352 5.72684 17.91985 0.749 19.69010 148 SER A N 1
ATOM 1805 N N B SER A 1 116 ? -2.74539 5.77796 17.93723 0.251 19.27072 148 SER A N 1
ATOM 1806 C CA A SER A 1 116 ? -2.76103 6.55623 16.71205 0.749 18.44282 148 SER A CA 1
ATOM 1807 C CA B SER A 1 116 ? -2.72712 6.61682 16.72944 0.251 19.23198 148 SER A CA 1
ATOM 1808 C C A SER A 1 116 ? -3.55912 7.85622 16.86966 0.749 16.73394 148 SER A C 1
ATOM 1809 C C B SER A 1 116 ? -3.47812 7.93601 16.90977 0.251 18.12069 148 SER A C 1
ATOM 1810 O O A SER A 1 116 ? -3.90087 8.50377 15.87522 0.749 18.78953 148 SER A O 1
ATOM 1811 O O B SER A 1 116 ? -3.56631 8.74044 15.95850 0.251 18.22588 148 SER A O 1
ATOM 1826 N N . LEU A 1 117 ? -3.96650 8.22830 18.11264 1.000 18.32598 149 LEU A N 1
ATOM 1827 C CA . LEU A 1 117 ? -4.59353 9.51521 18.31020 1.000 19.73993 149 LEU A CA 1
ATOM 1828 C C . LEU A 1 117 ? -3.60429 10.67094 18.24801 1.000 19.09483 149 LEU A C 1
ATOM 1829 O O . LEU A 1 117 ? -3.99013 11.85754 18.23124 1.000 20.81602 149 LEU A O 1
ATOM 1845 N N . THR A 1 118 ? -2.29840 10.38967 18.16764 1.000 19.91146 150 THR A N 1
ATOM 1846 C CA . THR A 1 118 ? -1.33691 11.42835 17.85430 1.000 19.30918 150 THR A CA 1
ATOM 1847 C C . THR A 1 118 ? -0.35796 10.81273 16.83419 1.000 18.58779 150 THR A C 1
ATOM 1848 O O . THR A 1 118 ? -0.43277 9.60545 16.52568 1.000 19.37064 150 THR A O 1
ATOM 1859 N N . THR A 1 119 ? 0.66275 11.57638 16.47948 1.000 19.80225 151 THR A N 1
ATOM 1860 C CA . THR A 1 119 ? 1.70160 11.12635 15.55560 1.000 19.32303 151 THR A CA 1
ATOM 1861 C C . THR A 1 119 ? 3.08313 11.38356 16.11273 1.000 20.69739 151 THR A C 1
ATOM 1862 O O . THR A 1 119 ? 3.29993 12.29476 16.91303 1.000 20.55559 151 THR A O 1
ATOM 1873 N N . CYS A 1 120 ? 4.01931 10.56530 15.66145 1.000 20.38174 152 CYS A N 1
ATOM 1874 C CA . CYS A 1 120 ? 5.39155 10.76219 16.07125 1.000 21.85376 152 CYS A CA 1
ATOM 1875 C C . CYS A 1 120 ? 5.86734 12.14477 15.67904 1.000 21.44112 152 CYS A C 1
ATOM 1876 O O . CYS A 1 120 ? 6.60894 12.80103 16.42295 1.000 21.67667 152 CYS A O 1
ATOM 1883 N N . GLN A 1 121 ? 5.41678 12.62496 14.49643 1.000 20.24685 153 GLN A N 1
ATOM 1884 C CA . GLN A 1 121 ? 5.86502 13.93018 14.05072 1.000 19.08920 153 GLN A CA 1
ATOM 1885 C C . GLN A 1 121 ? 5.38965 15.05447 14.93822 1.000 21.22374 153 GLN A C 1
ATOM 1886 O O . GLN A 1 121 ? 6.13397 15.99804 15.22494 1.000 22.56535 153 GLN A O 1
ATOM 1900 N N . ALA A 1 122 ? 4.11517 14.99529 15.33650 1.000 20.15864 154 ALA A N 1
ATOM 1901 C CA . ALA A 1 122 ? 3.58997 16.05332 16.17776 1.000 21.01512 154 ALA A CA 1
ATOM 1902 C C . ALA A 1 122 ? 4.21239 15.97395 17.58833 1.000 21.92880 154 ALA A C 1
ATOM 1903 O O . ALA A 1 122 ? 4.48834 16.99202 18.16254 1.000 23.04219 154 ALA A O 1
ATOM 1910 N N . LEU A 1 123 ? 4.47995 14.77058 18.09660 1.000 22.24526 155 LEU A N 1
ATOM 1911 C CA . LEU A 1 123 ? 5.19182 14.64367 19.34443 1.000 22.34053 155 LEU A CA 1
ATOM 1912 C C . LEU A 1 123 ? 6.56373 15.26109 19.22894 1.000 23.16199 155 LEU A C 1
ATOM 1913 O O . LEU A 1 123 ? 7.01254 15.99102 20.12302 1.000 24.81074 155 LEU A O 1
ATOM 1929 N N . MET A 1 124 ? 7.28698 14.91631 18.17771 1.000 22.73071 156 MET A N 1
ATOM 1930 C CA . MET A 1 124 ? 8.61871 15.46937 18.01369 1.000 23.37372 156 MET A CA 1
ATOM 1931 C C . MET A 1 124 ? 8.62454 16.99094 17.89890 1.000 24.35506 156 MET A C 1
ATOM 1932 O O . MET A 1 124 ? 9.54081 17.65492 18.40931 1.000 25.20371 156 MET A O 1
ATOM 1946 N N . ALA A 1 125 ? 7.65319 17.54099 17.14371 1.000 23.09492 157 ALA A N 1
ATOM 1947 C CA . ALA A 1 125 ? 7.55949 18.97778 16.93413 1.000 23.24139 157 ALA A CA 1
ATOM 1948 C C . ALA A 1 125 ? 7.31701 19.71873 18.23625 1.000 24.79937 157 ALA A C 1
ATOM 1949 O O . ALA A 1 125 ? 7.69747 20.88501 18.35419 1.000 27.20032 157 ALA A O 1
ATOM 1956 N N . GLN A 1 126 ? 6.62125 19.08442 19.17149 1.000 24.04845 158 GLN A N 1
ATOM 1957 C CA . GLN A 1 126 ? 6.12359 19.77277 20.35753 1.000 24.60214 158 GLN A CA 1
ATOM 1958 C C . GLN A 1 126 ? 6.84203 19.33072 21.60316 1.000 26.04913 158 GLN A C 1
ATOM 1959 O O . GLN A 1 126 ? 6.35603 19.58400 22.71889 1.000 27.19447 158 GLN A O 1
ATOM 1973 N N . ASN A 1 127 ? 7.98393 18.67696 21.47265 1.000 24.66538 159 ASN A N 1
ATOM 1974 C CA . ASN A 1 127 ? 8.73696 18.25138 22.63867 1.000 26.62709 159 ASN A CA 1
ATOM 1975 C C . ASN A 1 127 ? 10.21516 18.44274 22.38353 1.000 27.58641 159 ASN A C 1
ATOM 1976 O O . ASN A 1 127 ? 10.67528 18.45513 21.23255 1.000 29.70269 159 ASN A O 1
ATOM 1987 N N . PRO A 1 128 ? 11.00390 18.52224 23.44777 1.000 27.99938 160 PRO A N 1
ATOM 1988 C CA . PRO A 1 128 ? 12.40446 18.91421 23.31109 1.000 30.16319 160 PRO A CA 1
ATOM 1989 C C . PRO A 1 128 ? 13.36264 17.77629 23.12742 1.000 31.59956 160 PRO A C 1
ATOM 1990 O O . PRO A 1 128 ? 14.55140 18.03397 22.86549 1.000 33.46887 160 PRO A O 1
ATOM 2001 N N . TYR A 1 129 ? 12.95296 16.55941 23.33016 1.000 31.27487 161 TYR A N 1
ATOM 2002 C CA . TYR A 1 129 ? 13.86656 15.42289 23.37695 1.000 30.61372 161 TYR A CA 1
ATOM 2003 C C . TYR A 1 129 ? 14.11766 14.89137 21.97022 1.000 30.79862 161 TYR A C 1
ATOM 2004 O O . TYR A 1 129 ? 13.19658 14.72417 21.15371 1.000 31.74190 161 TYR A O 1
ATOM 2022 N N . ASP A 1 130 ? 15.36741 14.58363 21.68914 1.000 32.99379 162 ASP A N 1
ATOM 2023 C CA . ASP A 1 130 ? 15.63066 13.85062 20.47138 1.000 33.74943 162 ASP A CA 1
ATOM 2024 C C . ASP A 1 130 ? 15.05258 12.45163 20.58042 1.000 30.57991 162 ASP A C 1
ATOM 2025 O O . ASP A 1 130 ? 14.97530 11.85860 21.68901 1.000 30.95990 162 ASP A O 1
ATOM 2034 N N . ALA A 1 131 ? 14.62228 11.94173 19.42904 1.000 30.60951 163 ALA A N 1
ATOM 2035 C CA . ALA A 1 131 ? 14.00367 10.62481 19.35579 1.000 30.26871 163 ALA A CA 1
ATOM 2036 C C . ALA A 1 131 ? 14.81956 9.57051 20.09463 1.000 29.06004 163 ALA A C 1
ATOM 2037 O O . ALA A 1 131 ? 14.24277 8.67480 20.71410 1.000 28.76969 163 ALA A O 1
ATOM 2044 N N . LYS A 1 132 ? 16.16581 9.62496 20.01500 1.000 30.43754 164 LYS A N 1
ATOM 2045 C CA . LYS A 1 132 ? 16.99992 8.57568 20.56803 1.000 32.15036 164 LYS A CA 1
ATOM 2046 C C . LYS A 1 132 ? 17.41726 8.85288 22.00893 1.000 33.45437 164 LYS A C 1
ATOM 2047 O O . LYS A 1 132 ? 18.27659 8.13967 22.53392 1.000 36.67354 164 LYS A O 1
ATOM 2066 N N . ASN A 1 133 ? 16.85450 9.88353 22.63662 1.000 32.13331 165 ASN A N 1
ATOM 2067 C CA . ASN A 1 133 ? 17.24062 10.36171 23.94850 1.000 33.90142 165 ASN A CA 1
ATOM 2068 C C . ASN A 1 133 ? 16.03412 10.47367 24.86826 1.000 34.13060 165 ASN A C 1
ATOM 2069 O O . ASN A 1 133 ? 15.93098 11.42179 25.64132 1.000 36.54071 165 ASN A O 1
ATOM 2080 N N . LEU A 1 134 ? 15.14757 9.50395 24.81704 1.000 31.22683 166 LEU A N 1
ATOM 2081 C CA . LEU A 1 134 ? 13.96917 9.45752 25.68652 1.000 31.64818 166 LEU A CA 1
ATOM 2082 C C . LEU A 1 134 ? 14.23863 8.47836 26.80618 1.000 32.25099 166 LEU A C 1
ATOM 2083 O O . LEU A 1 134 ? 14.78087 7.39071 26.58757 1.000 34.01474 166 LEU A O 1
ATOM 2099 N N . PHE A 1 135 ? 13.75304 8.82781 27.98755 1.000 32.05828 167 PHE A N 1
ATOM 2100 C CA . PHE A 1 135 ? 14.01037 8.06020 29.22046 1.000 33.19862 167 PHE A CA 1
ATOM 2101 C C . PHE A 1 135 ? 12.72509 7.95776 29.99769 1.000 33.05652 167 PHE A C 1
ATOM 2102 O O . PHE A 1 135 ? 11.91741 8.88218 29.99083 1.000 33.87126 167 PHE A O 1
ATOM 2119 N N . ALA A 1 136 ? 12.63049 6.89741 30.80148 1.000 33.84674 168 ALA A N 1
ATOM 2120 C CA . ALA A 1 136 ? 11.57412 6.82124 31.80256 1.000 33.77944 168 ALA A CA 1
ATOM 2121 C C . ALA A 1 136 ? 11.57284 8.08623 32.64914 1.000 32.41329 168 ALA A C 1
ATOM 2122 O O . ALA A 1 136 ? 12.62364 8.59520 33.01454 1.000 33.69257 168 ALA A O 1
ATOM 2129 N N . GLY A 1 137 ? 10.37581 8.63169 32.91499 1.000 32.54811 169 GLY A N 1
ATOM 2130 C CA . GLY A 1 137 ? 10.27306 9.85654 33.68225 1.000 33.07811 169 GLY A CA 1
ATOM 2131 C C . GLY A 1 137 ? 10.23039 11.14380 32.88432 1.000 32.77151 169 GLY A C 1
ATOM 2132 O O . GLY A 1 137 ? 9.87478 12.20466 33.45528 1.000 33.89288 169 GLY A O 1
ATOM 2136 N N . ASP A 1 138 ? 10.56344 11.09971 31.59332 1.000 31.58174 170 ASP A N 1
ATOM 2137 C CA . ASP A 1 138 ? 10.41793 12.27692 30.77088 1.000 31.25450 170 ASP A CA 1
ATOM 2138 C C . ASP A 1 138 ? 8.92280 12.54743 30.57436 1.000 29.72307 170 ASP A C 1
ATOM 2139 O O . ASP A 1 138 ? 8.13167 11.63556 30.33878 1.000 29.37491 170 ASP A O 1
ATOM 2148 N N . ASP A 1 139 ? 8.54124 13.81566 30.61927 1.000 29.39540 171 ASP A N 1
ATOM 2149 C CA . ASP A 1 139 ? 7.15180 14.20396 30.40486 1.000 29.89284 171 ASP A CA 1
ATOM 2150 C C . ASP A 1 139 ? 7.03208 14.70821 28.97875 1.000 29.42965 171 ASP A C 1
ATOM 2151 O O . ASP A 1 139 ? 7.85644 15.50898 28.51338 1.000 30.62060 171 ASP A O 1
ATOM 2160 N N . LEU A 1 140 ? 6.02735 14.24027 28.28784 1.000 26.62529 172 LEU A N 1
ATOM 2161 C CA . LEU A 1 140 ? 5.76269 14.68700 26.92962 1.000 24.84879 172 LEU A CA 1
ATOM 2162 C C . LEU A 1 140 ? 4.46446 15.46026 26.86331 1.000 24.42145 172 LEU A C 1
ATOM 2163 O O . LEU A 1 140 ? 3.46768 15.07456 27.49266 1.000 25.14255 172 LEU A O 1
ATOM 2179 N N . HIS A 1 141 ? 4.47571 16.53100 26.05380 1.000 24.54574 173 HIS A N 1
ATOM 2180 C CA . HIS A 1 141 ? 3.27440 17.23814 25.60628 1.000 24.26565 173 HIS A CA 1
ATOM 2181 C C . HIS A 1 141 ? 2.70178 16.41887 24.46016 1.000 22.21888 173 HIS A C 1
ATOM 2182 O O . HIS A 1 141 ? 3.36181 16.18185 23.45975 1.000 24.80390 173 HIS A O 1
ATOM 2196 N N . VAL A 1 142 ? 1.46075 16.01352 24.57691 1.000 22.25848 174 VAL A N 1
ATOM 2197 C CA . VAL A 1 142 ? 0.83999 15.09616 23.62963 1.000 21.03218 174 VAL A CA 1
ATOM 2198 C C . VAL A 1 142 ? -0.23221 15.87296 22.87340 1.000 20.68494 174 VAL A C 1
ATOM 2199 O O . VAL A 1 142 ? -1.29771 16.16653 23.46187 1.000 22.14910 174 VAL A O 1
ATOM 2212 N N . PRO A 1 143 ? -0.08317 16.10230 21.56972 1.000 20.54829 175 PRO A N 1
ATOM 2213 C CA . PRO A 1 143 ? -1.08775 16.84913 20.81971 1.000 19.59002 175 PRO A CA 1
ATOM 2214 C C . PRO A 1 143 ? -2.04246 15.85153 20.20142 1.000 20.57859 175 PRO A C 1
ATOM 2215 O O . PRO A 1 143 ? -1.82000 15.38127 19.08357 1.000 20.43879 175 PRO A O 1
ATOM 2226 N N . LEU A 1 144 ? -3.18380 15.60508 20.82942 1.000 19.35146 176 LEU A N 1
ATOM 2227 C CA . LEU A 1 144 ? -4.12685 14.61932 20.33128 1.000 20.02071 176 LEU A CA 1
ATOM 2228 C C . LEU A 1 144 ? -4.93165 15.20942 19.16224 1.000 20.37383 176 LEU A C 1
ATOM 2229 O O . LEU A 1 144 ? -5.26807 16.41138 19.17662 1.000 20.21708 176 LEU A O 1
ATOM 2245 N N . ARG A 1 145 ? -5.22163 14.37495 18.17101 1.000 19.39332 177 ARG A N 1
ATOM 2246 C CA . ARG A 1 145 ? -5.83857 14.82917 16.94858 1.000 19.90890 177 ARG A CA 1
ATOM 2247 C C . ARG A 1 145 ? -7.32961 14.98673 17.13297 1.000 19.78634 177 ARG A C 1
ATOM 2248 O O . ARG A 1 145 ? -8.01973 14.03367 17.52156 1.000 20.54237 177 ARG A O 1
ATOM 2269 N N . CYS A 1 146 ? -7.79924 16.16158 16.79417 1.000 20.21132 178 CYS A N 1
ATOM 2270 C CA . CYS A 1 146 ? -9.23821 16.47789 16.80636 1.000 20.65472 178 CYS A CA 1
ATOM 2271 C C . CYS A 1 146 ? -9.42221 17.65734 15.87158 1.000 19.71284 178 CYS A C 1
ATOM 2272 O O . CYS A 1 146 ? -8.43321 18.24890 15.42376 1.000 20.44882 178 CYS A O 1
ATOM 2279 N N . ALA A 1 147 ? -10.65782 17.93081 15.50508 1.000 20.60611 179 ALA A N 1
ATOM 2280 C CA . ALA A 1 147 ? -10.91637 19.13636 14.73409 1.000 21.04769 179 ALA A CA 1
ATOM 2281 C C . ALA A 1 147 ? -12.30570 19.63520 15.08929 1.000 21.24862 179 ALA A C 1
ATOM 2282 O O . ALA A 1 147 ? -13.09428 18.91767 15.72379 1.000 23.29533 179 ALA A O 1
ATOM 2289 N N . CYS A 1 148 ? -12.57571 20.86236 14.68915 1.000 22.30484 180 CYS A N 1
ATOM 2290 C CA . CYS A 1 148 ? -13.87162 21.48126 14.86936 1.000 22.16937 180 CYS A CA 1
ATOM 2291 C C . CYS A 1 148 ? -14.56894 21.54221 13.50512 1.000 22.47011 180 CYS A C 1
ATOM 2292 O O . CYS A 1 148 ? -13.93672 21.79623 12.46812 1.000 23.12185 180 CYS A O 1
ATOM 2299 N N . PRO A 1 149 ? -15.87284 21.37634 13.42038 1.000 22.95565 181 PRO A N 1
ATOM 2300 C CA . PRO A 1 149 ? -16.56245 21.47104 12.12740 1.000 23.80640 181 PRO A CA 1
ATOM 2301 C C . PRO A 1 149 ? -16.29122 22.79097 11.44600 1.000 24.71882 181 PRO A C 1
ATOM 2302 O O . PRO A 1 149 ? -16.28192 23.86053 12.04957 1.000 26.67499 181 PRO A O 1
ATOM 2313 N N . THR A 1 150 ? -16.04809 22.69866 10.15584 1.000 24.31114 182 THR A N 1
ATOM 2314 C CA . THR A 1 150 ? -15.96718 23.90156 9.35300 1.000 24.69165 182 THR A CA 1
ATOM 2315 C C . THR A 1 150 ? -17.35770 24.50417 9.23092 1.000 24.90182 182 THR A C 1
ATOM 2316 O O . THR A 1 150 ? -18.37312 23.86118 9.55086 1.000 25.95578 182 THR A O 1
ATOM 2327 N N . LYS A 1 151 ? -17.40630 25.73999 8.73506 1.000 27.89820 183 LYS A N 1
ATOM 2328 C CA A LYS A 1 151 ? -18.69279 26.37451 8.48820 0.614 29.23446 183 LYS A CA 1
ATOM 2329 C CA B LYS A 1 151 ? -18.69192 26.37837 8.48377 0.386 29.00098 183 LYS A CA 1
ATOM 2330 C C . LYS A 1 151 ? -19.57543 25.53514 7.57296 1.000 29.49629 183 LYS A C 1
ATOM 2331 O O . LYS A 1 151 ? -20.79957 25.42559 7.80698 1.000 31.02287 183 LYS A O 1
ATOM 2366 N N . LYS A 1 152 ? -19.00831 24.98923 6.49584 1.000 29.85427 184 LYS A N 1
ATOM 2367 C CA . LYS A 1 152 ? -19.78925 24.14198 5.59423 1.000 30.73499 184 LYS A CA 1
ATOM 2368 C C . LYS A 1 152 ? -20.34304 22.90499 6.29409 1.000 28.10736 184 LYS A C 1
ATOM 2369 O O . LYS A 1 152 ? -21.53918 22.60087 6.15167 1.000 28.78534 184 LYS A O 1
ATOM 2388 N N . GLN A 1 153 ? -19.56001 22.27332 7.16800 1.000 25.62022 185 GLN A N 1
ATOM 2389 C CA . GLN A 1 153 ? -20.05378 21.12255 7.90824 1.000 26.00067 185 GLN A CA 1
ATOM 2390 C C . GLN A 1 153 ? -21.12960 21.51908 8.91249 1.000 27.00020 185 GLN A C 1
ATOM 2391 O O . GLN A 1 153 ? -22.16288 20.84127 9.01226 1.000 27.01567 185 GLN A O 1
ATOM 2405 N N . SER A 1 154 ? -20.92585 22.62997 9.62958 1.000 26.97146 186 SER A N 1
ATOM 2406 C CA . SER A 1 154 ? -21.93578 23.10488 10.57017 1.000 29.72244 186 SER A CA 1
ATOM 2407 C C . SER A 1 154 ? -23.23875 23.41070 9.83772 1.000 29.08315 186 SER A C 1
ATOM 2408 O O . SER A 1 154 ? -24.35503 23.13934 10.33266 1.000 30.64957 186 SER A O 1
ATOM 2416 N N . ASP A 1 155 ? -23.12341 24.00519 8.63163 1.000 30.55824 187 ASP A N 1
ATOM 2417 C CA . ASP A 1 155 ? -24.32020 24.36914 7.89330 1.000 31.86325 187 ASP A CA 1
ATOM 2418 C C . ASP A 1 155 ? -25.07175 23.13066 7.44306 1.000 32.19652 187 ASP A C 1
ATOM 2419 O O . ASP A 1 155 ? -26.29555 23.17641 7.33771 1.000 34.81085 187 ASP A O 1
ATOM 2428 N N . ALA A 1 156 ? -24.39963 22.01248 7.26192 1.000 30.44500 188 ALA A N 1
ATOM 2429 C CA . ALA A 1 156 ? -25.01629 20.73469 6.90620 1.000 30.36869 188 ALA A CA 1
ATOM 2430 C C . ALA A 1 156 ? -25.55966 19.97525 8.10040 1.000 30.70091 188 ALA A C 1
ATOM 2431 O O . ALA A 1 156 ? -26.04475 18.85945 7.93306 1.000 31.82710 188 ALA A O 1
ATOM 2438 N N . GLY A 1 157 ? -25.48001 20.54921 9.28869 1.000 30.41048 189 GLY A N 1
ATOM 2439 C CA . GLY A 1 157 ? -26.01124 19.92221 10.49382 1.000 30.83142 189 GLY A CA 1
ATOM 2440 C C . GLY A 1 157 ? -25.04323 19.10068 11.29250 1.000 29.72478 189 GLY A C 1
ATOM 2441 O O . GLY A 1 157 ? -25.44835 18.39112 12.22988 1.000 32.60898 189 GLY A O 1
ATOM 2445 N N . PHE A 1 158 ? -23.76445 19.15665 10.98573 1.000 27.50145 190 PHE A N 1
ATOM 2446 C CA . PHE A 1 158 ? -22.82160 18.45337 11.82750 1.000 28.06888 190 PHE A CA 1
ATOM 2447 C C . PHE A 1 158 ? -22.39951 19.34204 12.98280 1.000 29.57946 190 PHE A C 1
ATOM 2448 O O . PHE A 1 158 ? -21.88306 20.44659 12.77638 1.000 32.70850 190 PHE A O 1
ATOM 2465 N N . LYS A 1 159 ? -22.62665 18.84169 14.19006 1.000 29.13220 191 LYS A N 1
ATOM 2466 C CA . LYS A 1 159 ? -22.38475 19.55928 15.43425 1.000 29.79477 191 LYS A CA 1
ATOM 2467 C C . LYS A 1 159 ? -20.98374 19.31218 15.96878 1.000 28.57660 191 LYS A C 1
ATOM 2468 O O . LYS A 1 159 ? -20.44167 20.13343 16.72825 1.000 30.90841 191 LYS A O 1
ATOM 2487 N N . TYR A 1 160 ? -20.43251 18.15322 15.65800 1.000 25.23330 192 TYR A N 1
ATOM 2488 C CA . TYR A 1 160 ? -19.13221 17.75643 16.17369 1.000 25.53218 192 TYR A CA 1
ATOM 2489 C C . TYR A 1 160 ? -18.39938 16.98220 15.11651 1.000 24.11679 192 TYR A C 1
ATOM 2490 O O . TYR A 1 160 ? -19.01135 16.41593 14.19701 1.000 24.39262 192 TYR A O 1
ATOM 2508 N N . LEU A 1 161 ? -17.07690 16.91548 15.29180 1.000 23.77553 193 LEU A N 1
ATOM 2509 C CA . LEU A 1 161 ? -16.27054 15.94821 14.58575 1.000 23.03412 193 LEU A CA 1
ATOM 2510 C C . LEU A 1 161 ? -15.67625 14.98497 15.62597 1.000 22.22162 193 LEU A C 1
ATOM 2511 O O . LEU A 1 161 ? -15.29989 15.38036 16.75179 1.000 24.10362 193 LEU A O 1
ATOM 2527 N N . LEU A 1 162 ? -15.62247 13.71210 15.29084 1.000 20.71318 194 LEU A N 1
ATOM 2528 C CA . LEU A 1 162 ? -15.10749 12.66127 16.15849 1.000 20.54385 194 LEU A CA 1
ATOM 2529 C C . LEU A 1 162 ? -13.89579 12.02938 15.50776 1.000 19.38989 194 LEU A C 1
ATOM 2530 O O . LEU A 1 162 ? -13.91493 11.76175 14.30547 1.000 20.77168 194 LEU A O 1
ATOM 2546 N N . THR A 1 163 ? -12.84552 11.82237 16.26381 1.000 20.11857 195 THR A N 1
ATOM 2547 C CA . THR A 1 163 ? -11.62521 11.17251 15.77281 1.000 20.36792 195 THR A CA 1
ATOM 2548 C C . THR A 1 163 ? -11.80706 9.69003 16.00443 1.000 20.73124 195 THR A C 1
ATOM 2549 O O . THR A 1 163 ? -11.82160 9.26446 17.17436 1.000 19.76887 195 THR A O 1
ATOM 2560 N N . TYR A 1 164 ? -12.01313 8.92333 14.91345 1.000 21.50913 196 TYR A N 1
ATOM 2561 C CA . TYR A 1 164 ? -12.37488 7.50222 14.97205 1.000 20.68647 196 TYR A CA 1
ATOM 2562 C C . TYR A 1 164 ? -11.13998 6.67968 14.70321 1.000 20.14046 196 TYR A C 1
ATOM 2563 O O . TYR A 1 164 ? -10.52962 6.82652 13.62686 1.000 19.94642 196 TYR A O 1
ATOM 2581 N N . LEU A 1 165 ? -10.80577 5.75530 15.59403 1.000 20.15599 197 LEU A N 1
ATOM 2582 C CA . LEU A 1 165 ? -9.69677 4.84178 15.37318 1.000 21.47557 197 LEU A CA 1
ATOM 2583 C C . LEU A 1 165 ? -10.15654 3.65776 14.54952 1.000 21.92402 197 LEU A C 1
ATOM 2584 O O . LEU A 1 165 ? -11.06729 2.92152 14.92005 1.000 23.56192 197 LEU A O 1
ATOM 2600 N N . VAL A 1 166 ? -9.57962 3.53934 13.36105 1.000 21.73163 198 VAL A N 1
ATOM 2601 C CA . VAL A 1 166 ? -10.04404 2.55814 12.39990 1.000 21.91905 198 VAL A CA 1
ATOM 2602 C C . VAL A 1 166 ? -9.42526 1.19130 12.63972 1.000 22.27018 198 VAL A C 1
ATOM 2603 O O . VAL A 1 166 ? -8.20303 1.05787 12.82922 1.000 23.17459 198 VAL A O 1
ATOM 2616 N N . SER A 1 167 ? -10.24554 0.17116 12.56690 1.000 24.59130 199 SER A N 1
ATOM 2617 C CA . SER A 1 167 ? -9.86081 -1.21909 12.79227 1.000 26.52055 199 SER A CA 1
ATOM 2618 C C . SER A 1 167 ? -9.92289 -2.00747 11.48825 1.000 25.02284 199 SER A C 1
ATOM 2619 O O . SER A 1 167 ? -10.60143 -1.62840 10.52461 1.000 25.11968 199 SER A O 1
ATOM 2627 N N . GLN A 1 168 ? -9.16547 -3.09957 11.44537 1.000 26.43954 200 GLN A N 1
ATOM 2628 C CA . GLN A 1 168 ? -9.05707 -3.89488 10.22430 1.000 28.40577 200 GLN A CA 1
ATOM 2629 C C . GLN A 1 168 ? -10.44181 -4.39574 9.85220 1.000 28.57884 200 GLN A C 1
ATOM 2630 O O . GLN A 1 168 ? -11.20974 -4.85878 10.71442 1.000 31.38211 200 GLN A O 1
ATOM 2644 N N . GLY A 1 169 ? -10.79359 -4.23321 8.58113 1.000 28.63048 201 GLY A N 1
ATOM 2645 C CA . GLY A 1 169 ? -12.06121 -4.67287 8.07014 1.000 30.70986 201 GLY A CA 1
ATOM 2646 C C . GLY A 1 169 ? -13.08498 -3.57477 7.87440 1.000 29.69367 201 GLY A C 1
ATOM 2647 O O . GLY A 1 169 ? -14.04146 -3.77522 7.12724 1.000 32.92150 201 GLY A O 1
ATOM 2651 N N . GLU A 1 170 ? -12.89819 -2.42684 8.50717 1.000 27.42636 202 GLU A N 1
ATOM 2652 C CA . GLU A 1 170 ? -13.83476 -1.32160 8.36368 1.000 26.48460 202 GLU A CA 1
ATOM 2653 C C . GLU A 1 170 ? -13.66505 -0.58556 7.03150 1.000 27.39738 202 GLU A C 1
ATOM 2654 O O . GLU A 1 170 ? -12.67258 -0.73491 6.33597 1.000 28.03194 202 GLU A O 1
ATOM 2666 N N . SER A 1 171 ? -14.62455 0.27985 6.72218 1.000 28.05196 203 SER A N 1
ATOM 2667 C CA . SER A 1 171 ? -14.56212 1.10818 5.52639 1.000 29.35541 203 SER A CA 1
ATOM 2668 C C . SER A 1 171 ? -15.27668 2.41305 5.84938 1.000 28.22393 203 SER A C 1
ATOM 2669 O O . SER A 1 171 ? -16.01800 2.49378 6.82562 1.000 28.49859 203 SER A O 1
ATOM 2677 N N . PRO A 1 172 ? -15.13159 3.44016 5.00761 1.000 27.84402 204 PRO A N 1
ATOM 2678 C CA . PRO A 1 172 ? -15.93678 4.65988 5.20035 1.000 27.04340 204 PRO A CA 1
ATOM 2679 C C . PRO A 1 172 ? -17.41750 4.33909 5.30911 1.000 27.50360 204 PRO A C 1
ATOM 2680 O O . PRO A 1 172 ? -18.10592 4.91483 6.15360 1.000 29.04464 204 PRO A O 1
ATOM 2691 N N . ASP A 1 173 ? -17.92766 3.44038 4.46288 1.000 28.10482 205 ASP A N 1
ATOM 2692 C CA . ASP A 1 173 ? -19.33872 3.10247 4.49737 1.000 30.13792 205 ASP A CA 1
ATOM 2693 C C . ASP A 1 173 ? -19.71982 2.52333 5.84500 1.000 29.04106 205 ASP A C 1
ATOM 2694 O O . ASP A 1 173 ? -20.76669 2.87083 6.37118 1.000 29.23451 205 ASP A O 1
ATOM 2703 N N . SER A 1 174 ? -18.96502 1.54849 6.34172 1.000 29.11576 206 SER A N 1
ATOM 2704 C CA . SER A 1 174 ? -19.35394 0.87470 7.58344 1.000 29.47969 206 SER A CA 1
ATOM 2705 C C . SER A 1 174 ? -19.24996 1.81139 8.76844 1.000 28.06530 206 SER A C 1
ATOM 2706 O O . SER A 1 174 ? -20.09422 1.74942 9.67597 1.000 29.43586 206 SER A O 1
ATOM 2714 N N . ILE A 1 175 ? -18.23437 2.69556 8.76210 1.000 26.17760 207 ILE A N 1
ATOM 2715 C CA . ILE A 1 175 ? -18.06353 3.66939 9.83196 1.000 25.53719 207 ILE A CA 1
ATOM 2716 C C . ILE A 1 175 ? -19.19081 4.68517 9.81705 1.000 24.94341 207 ILE A C 1
ATOM 2717 O O . ILE A 1 175 ? -19.76768 5.00097 10.86547 1.000 26.60693 207 ILE A O 1
ATOM 2733 N N . ALA A 1 176 ? -19.55863 5.16992 8.62996 1.000 26.16452 208 ALA A N 1
ATOM 2734 C CA . ALA A 1 176 ? -20.65237 6.12272 8.52951 1.000 26.95843 208 ALA A CA 1
ATOM 2735 C C . ALA A 1 176 ? -21.93241 5.52514 9.08676 1.000 27.34408 208 ALA A C 1
ATOM 2736 O O . ALA A 1 176 ? -22.68345 6.20211 9.82160 1.000 28.46143 208 ALA A O 1
ATOM 2743 N N . GLU A 1 177 ? -22.12993 4.22024 8.86133 1.000 28.05562 209 GLU A N 1
ATOM 2744 C CA . GLU A 1 177 ? -23.36587 3.57884 9.33659 1.000 30.37790 209 GLU A CA 1
ATOM 2745 C C . GLU A 1 177 ? -23.43244 3.58753 10.86163 1.000 29.98259 209 GLU A C 1
ATOM 2746 O O . GLU A 1 177 ? -24.51786 3.68351 11.43851 1.000 30.76160 209 GLU A O 1
ATOM 2758 N N . ILE A 1 178 ? -22.30582 3.42167 11.54197 1.000 29.73648 210 ILE A N 1
ATOM 2759 C CA . ILE A 1 178 ? -22.33817 3.41258 13.00808 1.000 27.83815 210 ILE A CA 1
ATOM 2760 C C . ILE A 1 178 ? -22.93452 4.69815 13.53474 1.000 28.15791 210 ILE A C 1
ATOM 2761 O O . ILE A 1 178 ? -23.63865 4.69142 14.54847 1.000 29.83493 210 ILE A O 1
ATOM 2777 N N . PHE A 1 179 ? -22.63945 5.81429 12.90426 1.000 28.59019 211 PHE A N 1
ATOM 2778 C CA . PHE A 1 179 ? -22.98039 7.14216 13.38629 1.000 28.88931 211 PHE A CA 1
ATOM 2779 C C . PHE A 1 179 ? -24.18365 7.72103 12.68529 1.000 30.85142 211 PHE A C 1
ATOM 2780 O O . PHE A 1 179 ? -24.50337 8.88928 12.92196 1.000 32.94064 211 PHE A O 1
ATOM 2797 N N . GLY A 1 180 ? -24.80182 6.96837 11.76860 1.000 31.24066 212 GLY A N 1
ATOM 2798 C CA . GLY A 1 180 ? -26.01384 7.45011 11.13729 1.000 31.89241 212 GLY A CA 1
ATOM 2799 C C . GLY A 1 180 ? -25.80520 8.61485 10.19831 1.000 32.24353 212 GLY A C 1
ATOM 2800 O O . GLY A 1 180 ? -26.68249 9.47933 10.06542 1.000 35.61590 212 GLY A O 1
ATOM 2804 N N . VAL A 1 181 ? -24.65923 8.67296 9.55143 1.000 28.67846 213 VAL A N 1
ATOM 2805 C CA . VAL A 1 181 ? -24.32952 9.75171 8.62027 1.000 29.04340 213 VAL A CA 1
ATOM 2806 C C . VAL A 1 181 ? -24.04704 9.14086 7.25179 1.000 28.86746 213 VAL A C 1
ATOM 2807 O O . VAL A 1 181 ? -23.82837 7.93201 7.13483 1.000 29.69625 213 VAL A O 1
ATOM 2820 N N . ASP A 1 182 ? -24.14734 9.96225 6.21172 1.000 29.35010 214 ASP A N 1
ATOM 2821 C CA . ASP A 1 182 ? -23.87006 9.46671 4.86770 1.000 30.70946 214 ASP A CA 1
ATOM 2822 C C . ASP A 1 182 ? -22.37014 9.18772 4.68530 1.000 28.75969 214 ASP A C 1
ATOM 2823 O O . ASP A 1 182 ? -21.50730 9.89681 5.19445 1.000 28.76028 214 ASP A O 1
ATOM 2832 N N . THR A 1 183 ? -22.07193 8.17913 3.88368 1.000 27.28928 215 THR A N 1
ATOM 2833 C CA . THR A 1 183 ? -20.68151 7.90330 3.56654 1.000 26.87220 215 THR A CA 1
ATOM 2834 C C . THR A 1 183 ? -19.98815 9.12813 2.98748 1.000 25.94147 215 THR A C 1
ATOM 2835 O O . THR A 1 183 ? -18.82806 9.39900 3.31472 1.000 25.21346 215 THR A O 1
ATOM 2846 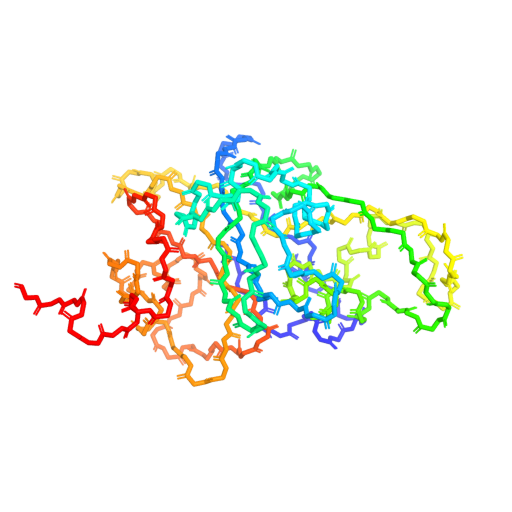N N . GLN A 1 184 ? -20.64699 9.83257 2.07344 1.000 26.09259 216 GLN A N 1
ATOM 2847 C CA . GLN A 1 184 ? -20.04288 11.00828 1.44979 1.000 25.64684 216 GLN A CA 1
ATOM 2848 C C . GLN A 1 184 ? -19.56729 12.03940 2.48079 1.000 24.79631 216 GLN A C 1
ATOM 2849 O O . GLN A 1 184 ? -18.56561 12.73388 2.27221 1.000 25.32311 216 GLN A O 1
ATOM 2863 N N A SER A 1 185 ? -20.27806 12.14768 3.60513 0.277 23.69836 217 SER A N 1
ATOM 2864 N N B SER A 1 185 ? -20.27393 12.11316 3.61450 0.723 25.94585 217 SER A N 1
ATOM 2865 C CA A SER A 1 185 ? -19.85062 13.09920 4.62489 0.277 22.42808 217 SER A CA 1
ATOM 2866 C CA B SER A 1 185 ? -19.88363 13.06320 4.65080 0.723 26.27417 217 SER A CA 1
ATOM 2867 C C A SER A 1 185 ? -18.52510 12.66740 5.26084 0.277 22.31447 217 SER A C 1
ATOM 2868 C C B SER A 1 185 ? -18.55799 12.66528 5.30400 0.723 23.64636 217 SER A C 1
ATOM 2869 O O A SER A 1 185 ? -17.66247 13.50222 5.53150 0.277 21.84572 217 SER A O 1
ATOM 2870 O O B SER A 1 185 ? -17.73737 13.51722 5.61484 0.723 23.51170 217 SER A O 1
ATOM 2885 N N . VAL A 1 186 ? -18.33278 11.36309 5.45733 1.000 23.47307 218 VAL A N 1
ATOM 2886 C CA . VAL A 1 186 ? -17.05904 10.87736 5.99646 1.000 21.97327 218 VAL A CA 1
ATOM 2887 C C . VAL A 1 186 ? -15.96771 11.09073 4.96393 1.000 21.34824 218 VAL A C 1
ATOM 2888 O O . VAL A 1 186 ? -14.85572 11.51741 5.28328 1.000 23.52035 218 VAL A O 1
ATOM 2902 N N . LEU A 1 187 ? -16.25540 10.79512 3.70092 1.000 21.94567 219 LEU A N 1
ATOM 2903 C CA . LEU A 1 187 ? -15.25937 11.08346 2.63691 1.000 23.04052 219 LEU A CA 1
ATOM 2904 C C . LEU A 1 187 ? -14.88316 12.55729 2.59728 1.000 21.99279 219 LEU A C 1
ATOM 2905 O O . LEU A 1 187 ? -13.68903 12.90327 2.56107 1.000 21.99227 219 LEU A O 1
ATOM 2921 N N . ASP A 1 188 ? -15.87846 13.43935 2.61706 1.000 23.03852 220 ASP A N 1
ATOM 2922 C CA . ASP A 1 188 ? -15.61491 14.87592 2.55982 1.000 24.33928 220 ASP A CA 1
ATOM 2923 C C . ASP A 1 188 ? -14.81195 15.33407 3.75658 1.000 23.16829 220 ASP A C 1
ATOM 2924 O O . ASP A 1 188 ? -13.94126 16.19036 3.63665 1.000 23.40985 220 ASP A O 1
ATOM 2933 N N . ALA A 1 189 ? -15.11575 14.78179 4.93645 1.000 21.35830 221 ALA A N 1
ATOM 2934 C CA . ALA A 1 189 ? -14.44575 15.19326 6.13483 1.000 21.33686 221 ALA A CA 1
ATOM 2935 C C . ALA A 1 189 ? -12.95751 14.89914 6.11092 1.000 21.00987 221 ALA A C 1
ATOM 2936 O O . ALA A 1 189 ? -12.18145 15.55873 6.81804 1.000 20.54667 221 ALA A O 1
ATOM 2943 N N . ASN A 1 190 ? -12.55112 13.93454 5.29328 1.000 20.71734 222 ASN A N 1
ATOM 2944 C CA . ASN A 1 190 ? -11.16477 13.49565 5.25480 1.000 19.84601 222 ASN A CA 1
ATOM 2945 C C . ASN A 1 190 ? -10.52916 13.69006 3.88767 1.000 19.44258 222 ASN A C 1
ATOM 2946 O O . ASN A 1 190 ? -9.43027 13.15261 3.66915 1.000 19.29360 222 ASN A O 1
ATOM 2957 N N . GLU A 1 191 ? -11.13498 14.50327 3.04462 1.000 19.48886 223 GLU A N 1
ATOM 2958 C CA . GLU A 1 191 ? -10.60846 14.78080 1.71675 1.000 20.03558 223 GLU A CA 1
ATOM 2959 C C . GLU A 1 191 ? -10.27313 13.47781 0.97117 1.000 21.14235 223 GLU A C 1
ATOM 2960 O O . GLU A 1 191 ? -9.17264 13.30724 0.41051 1.000 23.58735 223 GLU A O 1
ATOM 2972 N N . LEU A 1 192 ? -11.21008 12.57168 0.96754 1.000 21.91732 224 LEU A N 1
ATOM 2973 C CA . LEU A 1 192 ? -11.11426 11.28755 0.31974 1.000 20.97368 224 LEU A CA 1
ATOM 2974 C C . LEU A 1 192 ? -12.16050 11.21945 -0.77108 1.000 22.32560 224 LEU A C 1
ATOM 2975 O O . LEU A 1 192 ? -13.18007 11.93658 -0.74788 1.000 23.42410 224 LEU A O 1
ATOM 2991 N N . ASP A 1 193 ? -11.88901 10.36827 -1.74913 1.000 21.76086 225 ASP A N 1
ATOM 2992 C CA . ASP A 1 193 ? -12.89130 10.01182 -2.75243 1.000 22.81368 225 ASP A CA 1
ATOM 2993 C C . ASP A 1 193 ? -13.37681 8.57874 -2.52268 1.000 22.66025 225 ASP A C 1
ATOM 2994 O O . ASP A 1 193 ? -12.90585 7.84707 -1.62987 1.000 22.97563 225 ASP A O 1
ATOM 3003 N N . SER A 1 194 ? -14.38085 8.17568 -3.28982 1.000 23.40303 226 SER A N 1
ATOM 3004 C CA . SER A 1 194 ? -15.03564 6.90491 -2.99521 1.000 26.39148 226 SER A CA 1
ATOM 3005 C C . SER A 1 194 ? -14.17636 5.68847 -3.25100 1.000 27.21528 226 SER A C 1
ATOM 3006 O O . SER A 1 194 ? -14.53841 4.60475 -2.78673 1.000 30.29509 226 SER A O 1
ATOM 3014 N N . LYS A 1 195 ? -12.99477 5.85094 -3.87510 1.000 24.16762 227 LYS A N 1
ATOM 3015 C CA . LYS A 1 195 ? -12.08497 4.73831 -4.08698 1.000 24.90552 227 LYS A CA 1
ATOM 3016 C C . LYS A 1 195 ? -10.85665 4.83711 -3.18884 1.000 25.15984 227 LYS A C 1
ATOM 3017 O O . LYS A 1 195 ? -10.01918 3.91872 -3.21107 1.000 26.32186 227 LYS A O 1
ATOM 3036 N N . SER A 1 196 ? -10.71917 5.93357 -2.40865 1.000 23.05376 228 SER A N 1
ATOM 3037 C CA . SER A 1 196 ? -9.57453 6.05213 -1.53305 1.000 23.09454 228 SER A CA 1
ATOM 3038 C C . SER A 1 196 ? -9.53095 4.91440 -0.51665 1.000 23.39938 228 SER A C 1
ATOM 3039 O O . SER A 1 196 ? -10.56260 4.49129 -0.01499 1.000 25.91320 228 SER A O 1
ATOM 3047 N N . VAL A 1 197 ? -8.33962 4.41251 -0.26865 1.000 22.36789 229 VAL A N 1
ATOM 3048 C CA . VAL A 1 197 ? -8.11407 3.41724 0.76655 1.000 22.66044 229 VAL A CA 1
ATOM 3049 C C . VAL A 1 197 ? -7.94238 4.09653 2.10931 1.000 22.80587 229 VAL A C 1
ATOM 3050 O O . VAL A 1 197 ? -7.30578 5.14764 2.21341 1.000 23.34400 229 VAL A O 1
ATOM 3063 N N . VAL A 1 198 ? -8.61342 3.54319 3.12138 1.000 22.23864 230 VAL A N 1
ATOM 3064 C CA A VAL A 1 198 ? -8.43667 3.93543 4.51389 0.300 21.23297 230 VAL A CA 1
ATOM 3065 C CA B VAL A 1 198 ? -8.40958 3.94281 4.51245 0.700 21.39444 230 VAL A CA 1
ATOM 3066 C C . VAL A 1 198 ? -7.75399 2.78349 5.23997 1.000 20.44263 230 VAL A C 1
ATOM 3067 O O . VAL A 1 198 ? -8.16399 1.62272 5.12309 1.000 23.29993 230 VAL A O 1
ATOM 3090 N N . PHE A 1 199 ? -6.73955 3.09999 5.99002 1.000 20.45065 231 PHE A N 1
ATOM 3091 C CA . PHE A 1 199 ? -5.91848 2.11036 6.68414 1.000 21.78841 231 PHE A CA 1
ATOM 3092 C C . PHE A 1 199 ? -6.36442 1.90991 8.12360 1.000 22.69703 231 PHE A C 1
ATOM 3093 O O . PHE A 1 199 ? -6.73563 2.84832 8.82179 1.000 23.67619 231 PHE A O 1
ATOM 3110 N N . TYR A 1 200 ? -6.25484 0.67452 8.57962 1.000 23.10143 232 TYR A N 1
ATOM 3111 C CA . TYR A 1 200 ? -6.40535 0.46140 10.02435 1.000 22.38045 232 TYR A CA 1
ATOM 3112 C C . TYR A 1 200 ? -5.18221 1.04992 10.74850 1.000 21.89355 232 TYR A C 1
ATOM 3113 O O . TYR A 1 200 ? -4.11646 1.28042 10.16444 1.000 23.45540 232 TYR A O 1
ATOM 3131 N N . PHE A 1 201 ? -5.37617 1.38007 12.05320 1.000 23.11429 233 PHE A N 1
ATOM 3132 C CA . PHE A 1 201 ? -4.39042 2.10702 12.87301 1.000 23.01224 233 PHE A CA 1
ATOM 3133 C C . PHE A 1 201 ? -4.11894 3.55183 12.36750 1.000 23.50548 233 PHE A C 1
ATOM 3134 O O . PHE A 1 201 ? -3.07675 4.15865 12.66058 1.000 23.02315 233 PHE A O 1
ATOM 3151 N N . THR A 1 202 ? -5.02015 4.12110 11.56971 1.000 23.99731 234 THR A N 1
ATOM 3152 C CA . THR A 1 202 ? -4.88758 5.53539 11.16043 1.000 24.27277 234 THR A CA 1
ATOM 3153 C C . THR A 1 202 ? -6.20680 6.19690 11.50968 1.000 25.93219 234 THR A C 1
ATOM 3154 O O . THR A 1 202 ? -7.23711 5.71365 11.06075 1.000 29.85371 234 THR A O 1
ATOM 3165 N N . PRO A 1 203 ? -6.20273 7.29070 12.27113 1.000 20.93426 235 PRO A N 1
ATOM 3166 C CA . PRO A 1 203 ? -7.44979 7.94501 12.67130 1.000 21.85748 235 PRO A CA 1
ATOM 3167 C C . PRO A 1 203 ? -8.12089 8.64737 11.52288 1.000 21.25185 235 PRO A C 1
ATOM 3168 O O . PRO A 1 203 ? -7.46483 9.21926 10.65831 1.000 23.80983 235 PRO A O 1
ATOM 3179 N N . LEU A 1 204 ? -9.43984 8.60570 11.54935 1.000 20.93769 236 LEU A N 1
ATOM 3180 C CA . LEU A 1 204 ? -10.32614 9.16954 10.55398 1.000 21.99412 236 LEU A CA 1
ATOM 3181 C C . LEU A 1 204 ? -11.32912 10.08885 11.22679 1.000 22.48667 236 LEU A C 1
ATOM 3182 O O . LEU A 1 204 ? -11.86398 9.71534 12.27088 1.000 25.16095 236 LEU A O 1
ATOM 3198 N N . LEU A 1 205 ? -11.61048 11.27691 10.64388 1.000 19.62473 237 LEU A N 1
ATOM 3199 C CA . LEU A 1 205 ? -12.64432 12.14243 11.18853 1.000 20.73414 237 LEU A CA 1
ATOM 3200 C C . LEU A 1 205 ? -14.01925 11.69529 10.75887 1.000 20.78571 237 LEU A C 1
ATOM 3201 O O . LEU A 1 205 ? -14.22767 11.39902 9.58408 1.000 22.03319 237 LEU A O 1
ATOM 3217 N N . VAL A 1 206 ? -14.96808 11.69299 11.67457 1.000 20.10919 238 VAL A N 1
ATOM 3218 C CA . VAL A 1 206 ? -16.35326 11.36013 11.39360 1.000 20.48499 238 VAL A CA 1
ATOM 3219 C C . VAL A 1 206 ? -17.17253 12.56594 11.80838 1.000 21.37719 238 VAL A C 1
ATOM 3220 O O . VAL A 1 206 ? -17.19052 12.92029 12.98300 1.000 22.55746 238 VAL A O 1
ATOM 3233 N N . PRO A 1 207 ? -17.90943 13.20560 10.90641 1.000 22.04373 239 PRO A N 1
ATOM 3234 C CA . PRO A 1 207 ? -18.77947 14.30803 11.32050 1.000 22.63659 239 PRO A CA 1
ATOM 3235 C C . PRO A 1 207 ? -20.08812 13.78378 11.89497 1.000 23.66562 239 PRO A C 1
ATOM 3236 O O . PRO A 1 207 ? -20.61483 12.78239 11.41216 1.000 25.06155 239 PRO A O 1
ATOM 3247 N N . LEU A 1 208 ? -20.50694 14.38109 13.01510 1.000 24.66264 240 LEU A N 1
ATOM 3248 C CA . LEU A 1 208 ? -21.65887 13.90675 13.76739 1.000 24.94064 240 LEU A CA 1
ATOM 3249 C C . LEU A 1 208 ? -22.77269 14.94116 13.78473 1.000 26.27366 240 LEU A C 1
ATOM 3250 O O . LEU A 1 208 ? -22.54593 16.14680 13.99586 1.000 27.26926 240 LEU A O 1
ATOM 3266 N N . LYS A 1 209 ? -24.01177 14.45332 13.63333 1.000 28.00242 241 LYS A N 1
ATOM 3267 C CA . LYS A 1 209 ? -25.19126 15.28135 13.77652 1.000 29.87106 241 LYS A CA 1
ATOM 3268 C C . LYS A 1 209 ? -25.73425 15.31942 15.18266 1.000 32.09805 241 LYS A C 1
ATOM 3269 O O . LYS A 1 209 ? -26.54495 16.19357 15.48789 1.000 34.85351 241 LYS A O 1
ATOM 3288 N N . THR A 1 210 ? -25.28355 14.40903 16.02370 1.000 31.57858 242 THR A N 1
ATOM 3289 C CA . THR A 1 210 ? -25.68445 14.34808 17.43197 1.000 31.33096 242 THR A CA 1
ATOM 3290 C C . THR A 1 210 ? -24.56099 13.65446 18.19553 1.000 30.99347 242 THR A C 1
ATOM 3291 O O . THR A 1 210 ? -23.55613 13.21086 17.62505 1.000 30.32932 242 THR A O 1
ATOM 3302 N N . GLU A 1 211 ? -24.71729 13.56554 19.50738 1.000 32.05149 243 GLU A N 1
ATOM 3303 C CA . GLU A 1 211 ? -23.69681 12.90971 20.29076 1.000 31.51894 243 GLU A CA 1
ATOM 3304 C C . GLU A 1 211 ? -23.55117 11.47225 19.80983 1.000 30.07086 243 GLU A C 1
ATOM 3305 O O . GLU A 1 211 ? -24.50291 10.88614 19.28625 1.000 30.32834 243 GLU A O 1
ATOM 3317 N N . PRO A 1 212 ? -22.35838 10.88764 19.91725 1.000 29.48819 244 PRO A N 1
ATOM 3318 C CA . PRO A 1 212 ? -22.17475 9.54701 19.38527 1.000 28.16948 244 PRO A CA 1
ATOM 3319 C C . PRO A 1 212 ? -23.02763 8.54590 20.14490 1.000 28.40220 244 PRO A C 1
ATOM 3320 O O . PRO A 1 212 ? -23.40804 8.76928 21.32134 1.000 29.63122 244 PRO A O 1
ATOM 3331 N N . PRO A 1 213 ? -23.26878 7.37677 19.54965 1.000 29.47750 245 PRO A N 1
ATOM 3332 C CA . PRO A 1 213 ? -23.92646 6.30822 20.30566 1.000 30.21085 245 PRO A CA 1
ATOM 3333 C C . PRO A 1 213 ? -23.10669 5.93157 21.52608 1.000 28.83882 245 PRO A C 1
ATOM 3334 O O . PRO A 1 213 ? -21.90473 6.05835 21.53933 1.000 29.83690 245 PRO A O 1
ATOM 3345 N N . ALA A 1 214 ? -23.77243 5.41529 22.55789 1.000 30.57713 246 ALA A N 1
ATOM 3346 C CA . ALA A 1 214 ? -23.08926 5.11030 23.80397 1.000 30.69443 246 ALA A CA 1
ATOM 3347 C C . ALA A 1 214 ? -22.30232 3.81245 23.71877 1.000 30.84169 246 ALA A C 1
ATOM 3348 O O . ALA A 1 214 ? -21.28326 3.68453 24.40032 1.000 30.06248 246 ALA A O 1
ATOM 3355 N N . ARG A 1 215 ? -22.72547 2.86249 22.87777 1.000 32.84763 247 ARG A N 1
ATOM 3356 C CA . ARG A 1 215 ? -21.99662 1.60991 22.67621 1.000 33.23989 247 ARG A CA 1
ATOM 3357 C C . ARG A 1 215 ? -21.71564 1.46862 21.19171 1.000 32.12484 247 ARG A C 1
ATOM 3358 O O . ARG A 1 215 ? -22.64448 1.21278 20.40826 1.000 32.22525 247 ARG A O 1
ATOM 3379 N N . LEU A 1 216 ? -20.43896 1.59350 20.79999 1.000 31.34220 248 LEU A N 1
A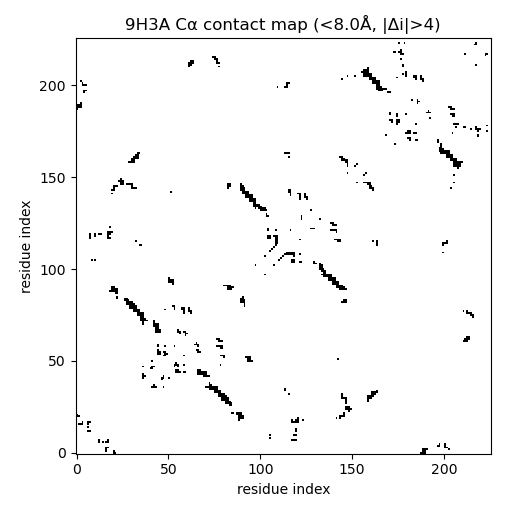TOM 3380 C CA . LEU A 1 216 ? -20.14942 1.61001 19.38876 1.000 31.74181 248 LEU A CA 1
ATOM 3381 C C . LEU A 1 216 ? -20.31695 0.24001 18.75486 1.000 32.78316 248 LEU A C 1
ATOM 3382 O O . LEU A 1 216 ? -20.75678 0.15153 17.60464 1.000 33.29900 248 LEU A O 1
ATOM 3398 N N . GLN A 1 217 ? -19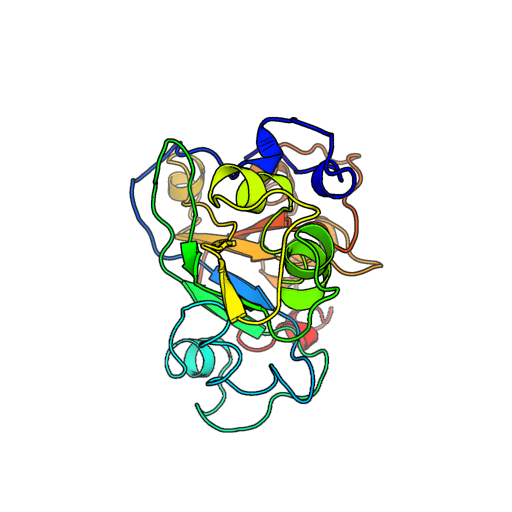.91254 -0.83911 19.42981 1.000 35.41337 249 GLN A N 1
ATOM 3399 C CA . GLN A 1 217 ? -19.93938 -2.16718 18.80828 1.000 36.85085 249 GLN A CA 1
ATOM 3400 C C . GLN A 1 217 ? -21.33423 -2.51720 18.31823 1.000 35.40289 249 GLN A C 1
ATOM 3401 O O . GLN A 1 217 ? -21.52575 -2.97030 17.16978 1.000 36.77537 249 GLN A O 1
ATOM 3415 N N . ILE A 1 218 ? -22.34069 -2.31921 19.16662 1.000 36.05900 250 ILE A N 1
ATOM 3416 C CA . ILE A 1 218 ? -23.68734 -2.71215 18.76587 1.000 37.10743 250 ILE A CA 1
ATOM 3417 C C . ILE A 1 218 ? -24.23540 -1.73209 17.76539 1.000 35.17367 250 ILE A C 1
ATOM 3418 O O . ILE A 1 218 ? -25.11702 -2.08676 16.97471 1.000 35.10271 250 ILE A O 1
ATOM 3434 N N . ALA A 1 219 ? -23.76459 -0.48197 17.79647 1.000 34.80536 251 ALA A N 1
ATOM 3435 C CA . ALA A 1 219 ? -24.12721 0.49013 16.75446 1.000 33.03091 251 ALA A CA 1
ATOM 3436 C C . ALA A 1 219 ? -23.66432 0.04221 15.37688 1.000 33.22493 251 ALA A C 1
ATOM 3437 O O . ALA A 1 219 ? -24.25732 0.45648 14.36628 1.000 32.83516 251 ALA A O 1
ATOM 3444 N N . ALA A 1 220 ? -22.65290 -0.82853 15.30975 1.000 33.09389 252 ALA A N 1
ATOM 3445 C CA . ALA A 1 220 ? -22.26541 -1.42807 14.04204 1.000 34.71648 252 ALA A CA 1
ATOM 3446 C C . ALA A 1 220 ? -23.18593 -2.54912 13.55618 1.000 36.95678 252 ALA A C 1
ATOM 3447 O O . ALA A 1 220 ? -23.05161 -2.97757 12.37495 1.000 39.11693 252 ALA A O 1
ATOM 3454 N N . SER A 1 221 ? -24.15959 -2.97176 14.36584 1.000 37.24688 253 SER A N 1
ATOM 3455 C CA . SER A 1 221 ? -25.08534 -4.03858 13.95363 1.000 37.30190 253 SER A CA 1
ATOM 3456 C C . SER A 1 221 ? -26.02253 -3.57976 12.85130 1.000 38.69896 253 SER A C 1
ATOM 3457 O O . SER A 1 221 ? -26.57317 -2.47634 12.91166 1.000 39.62743 253 SER A O 1
ATOM 3465 N N . HIS A 1 222 ? -26.22548 -4.44002 11.84490 1.000 40.10781 254 HIS A N 1
ATOM 3466 C CA . HIS A 1 222 ? -27.14206 -4.10147 10.76309 1.000 41.84691 254 HIS A CA 1
ATOM 3467 C C . HIS A 1 222 ? -28.54474 -3.91752 11.28445 1.000 39.20672 254 HIS A C 1
ATOM 3468 O O . HIS A 1 222 ? -29.30152 -3.13228 10.70389 1.000 41.04254 254 HIS A O 1
ATOM 3482 N N . HIS A 1 223 ? -28.86421 -4.52060 12.44490 1.000 34.53305 255 HIS A N 1
ATOM 3483 C CA . HIS A 1 223 ? -30.20008 -4.36950 12.98423 1.000 33.12476 255 HIS A CA 1
ATOM 3484 C C . HIS A 1 223 ? -30.36530 -3.09264 13.74237 1.000 32.86433 255 HIS A C 1
ATOM 3485 O O . HIS A 1 223 ? -31.49458 -2.72593 14.03762 1.000 32.93003 255 HIS A O 1
ATOM 3499 N N . HIS A 1 224 ? -29.28727 -2.35032 13.93895 1.000 35.55912 256 HIS A N 1
ATOM 3500 C CA . HIS A 1 224 ? -29.38688 -1.04773 14.60006 1.000 38.04948 256 HIS A CA 1
ATOM 3501 C C . HIS A 1 224 ? -29.43280 0.10020 13.58415 1.000 45.26517 256 HIS A C 1
ATOM 3502 O O . HIS A 1 224 ? -29.31150 1.25172 13.96199 1.000 45.50505 256 HIS A O 1
ATOM 3516 N N . HIS A 1 225 ? -29.64109 -0.18960 12.29196 1.000 52.93891 257 HIS A N 1
ATOM 3517 C CA . HIS A 1 225 ? -29.84522 0.88213 11.31976 1.000 61.20329 257 HIS A CA 1
ATOM 3518 C C . HIS A 1 225 ? -30.78227 0.45361 10.19481 1.000 68.30256 257 HIS A C 1
ATOM 3519 O O . HIS A 1 225 ? -31.04530 -0.73710 9.98683 1.000 67.59618 257 HIS A O 1
ATOM 3533 N N . HIS A 1 226 ? -31.29294 1.46798 9.47651 1.000 75.59189 258 HIS A N 1
ATOM 3534 C CA . HIS A 1 226 ? -31.98395 1.29171 8.19099 1.000 83.69524 258 HIS A CA 1
ATOM 3535 C C . HIS A 1 226 ? -33.33766 0.58482 8.33977 1.000 101.84509 258 HIS A C 1
ATOM 3536 O O . HIS A 1 226 ? -33.64757 -0.36725 7.61861 1.000 113.52178 258 HIS A O 1
ATOM 3543 N N . HIS A 1 227 ? -34.15296 1.07060 9.27184 1.000 56.06249 259 HIS A N 1
ATOM 3544 C CA . HIS A 1 227 ? -35.47965 0.49246 9.47669 1.000 73.39110 259 HIS A CA 1
ATOM 3545 C C . HIS A 1 227 ? -36.40070 1.46157 10.21655 1.000 68.32310 259 HIS A C 1
ATOM 3546 O O . HIS A 1 227 ? -37.34660 1.04561 10.88299 1.000 69.75977 259 HIS A O 1
#

Radius of gyration: 16.7 Å; Cα contacts (8 Å, |Δi|>4): 509; chains: 1; bounding box: 53×33×42 Å

InterPro domains:
  IPR000719 Protein kinase domain [PF00069] (390-635)
  IPR000719 Protein kinase domain [PS50011] (342-646)
  IPR011009 Protein kinase-like domain superfamily [SSF56112] (342-635)
  IPR018392 LysM domain [PS51782] (194-238)
  IPR018392 LysM domain [SM00257] (128-175)
  IPR018392 LysM domain [SM00257] (195-239)
  IPR052611 Plant receptor-like kinase with LysM domain-containing protein [PTHR45927] (16-651)
  IPR056561 NFP/LYK4/5, first LysM domain [PF23446] (61-118)
  IPR056562 LYK3/4/5, second LysM domain [PF23472] (123-177)
  IPR056563 LYK4/5, third LysM domain [PF23473] (192-240)

Secondary structure (DSSP, 8-state):
----TTGGG-TT---GGGG--B--S-SEEEEEEEEE-BTTTB-SHHHHHHHHT--HHHHHHHHTS-SSS---TT-EEEEEEEEEEETTEEEEEEEEE--SBTB-HHIIIIIITTTSS-HHHHHHT--S-TT---TT-EEEEEE------HHHHHTT--EEEEEEP-TT--HHHHHHHHT--HHHHHHHTT--TT----TTSEEEEEESSSPPS-HHHHTSGGGS--

Solvent-accessible surface area: 10906 Å² total

Foldseek 3Di:
DAFCLCQLVDQVRDPPVQQAAFAAADFKAKAKEKDFADPPQRFFLVRVCQQQVAHLVQQCVLQVHHSGDGHPGRFIGMGIFMWGDDPRHTFGKHKDFAAAPVDFLQCCCQPVVLVQHGSNNQVVQDDDDRNGDGGGDMTITTGYAYADHPVLVVVQFRYKYWDQFDPPDDLCLVCQLQVHHSVQQCVQHVHDPPDDDDGSTIGIDTHNDRGDSGRVCSSDPVVDDD